Protein AF-A0A2V7DF26-F1 (afdb_monomer_lite)

Secondary structure (DSSP, 8-state):
----TTTT--HHHHHHHTT-HHHHHHHHHHHHHHHHHHHH---HHHHHHHHHHHHT-HHHHHHHSSPPPS-HHHH---HHHHHHHHHHTT--------TT--HHHHHHHHHHHHHHHHHHHHHHHHHHHHHHHHHHHHHT--HHHHHHHHS---S--SPPPHHHHHHTS-HHHHHHHHHHHHTTT--HHHHHHHHHHHHT-SS-HHHHHHHHHHHHHHHHHHHHHHHHHS---SSHHHHHHHHHHHT-TT--HHHHHHHHHHHHHHHHHHHHS-----S-PPP--------------

pLDDT: mean 73.2, std 16.44, range [24.55, 93.25]

Radius of gyration: 31.88 Å; chains: 1; bounding box: 71×43×119 Å

Structure (mmCIF, N/CA/C/O backbone):
data_AF-A0A2V7DF26-F1
#
_entry.id   AF-A0A2V7DF26-F1
#
loop_
_atom_site.group_PDB
_atom_site.id
_atom_site.type_symbol
_atom_site.label_atom_id
_atom_site.label_alt_id
_atom_site.label_comp_id
_atom_site.label_asym_id
_atom_site.label_entity_id
_atom_site.label_seq_id
_atom_site.pdbx_PDB_ins_code
_atom_site.Cartn_x
_atom_site.Cartn_y
_atom_site.Cartn_z
_atom_site.occupancy
_atom_site.B_iso_or_equiv
_atom_site.auth_seq_id
_atom_site.auth_comp_id
_atom_site.auth_asym_id
_atom_site.auth_atom_id
_atom_site.pdbx_PDB_model_num
ATOM 1 N N . MET A 1 1 ? 5.734 -12.351 -29.666 1.00 26.77 1 MET A N 1
ATOM 2 C CA . MET A 1 1 ? 6.947 -12.735 -28.923 1.00 26.77 1 MET A CA 1
ATOM 3 C C . MET A 1 1 ? 7.076 -11.727 -27.800 1.00 26.77 1 MET A C 1
ATOM 5 O O . MET A 1 1 ? 7.246 -10.555 -28.088 1.00 26.77 1 MET A O 1
ATOM 9 N N . THR A 1 2 ? 6.763 -12.127 -26.571 1.00 34.72 2 THR A N 1
ATOM 10 C CA . THR A 1 2 ? 6.744 -11.240 -25.400 1.00 34.72 2 THR A CA 1
ATOM 11 C C . THR A 1 2 ? 8.146 -11.202 -24.818 1.00 34.72 2 THR A C 1
ATOM 13 O O . THR A 1 2 ? 8.593 -12.214 -24.284 1.00 34.72 2 THR A O 1
ATOM 16 N N . GLU A 1 3 ? 8.837 -10.078 -24.978 1.00 40.94 3 GLU A N 1
ATOM 17 C CA . GLU A 1 3 ? 10.093 -9.806 -24.281 1.00 40.94 3 GLU A CA 1
ATOM 18 C C . GLU A 1 3 ? 9.872 -10.000 -22.780 1.00 40.94 3 GLU A C 1
ATOM 20 O O . GLU A 1 3 ? 8.922 -9.467 -22.203 1.00 40.94 3 GLU A O 1
ATOM 25 N N . THR A 1 4 ? 10.689 -10.848 -22.161 1.00 50.91 4 THR A N 1
ATOM 26 C CA . THR A 1 4 ? 10.604 -11.123 -20.730 1.00 50.91 4 THR A CA 1
ATOM 27 C C . THR A 1 4 ? 11.113 -9.882 -19.992 1.00 50.91 4 THR A C 1
ATOM 29 O O . THR A 1 4 ? 12.289 -9.553 -20.140 1.00 50.91 4 THR A O 1
ATOM 32 N N . PRO A 1 5 ? 10.279 -9.186 -19.202 1.00 55.88 5 PRO A N 1
ATOM 33 C CA . PRO A 1 5 ? 10.574 -7.825 -18.739 1.00 55.88 5 PRO A CA 1
ATOM 34 C C . PRO A 1 5 ? 11.762 -7.712 -17.759 1.00 55.88 5 PRO A C 1
ATOM 36 O O . PRO A 1 5 ? 12.271 -6.625 -17.539 1.00 55.88 5 PRO A O 1
ATOM 39 N N . ALA A 1 6 ? 12.268 -8.824 -17.213 1.00 57.62 6 ALA A N 1
ATOM 40 C CA . ALA A 1 6 ? 13.275 -8.840 -16.145 1.00 57.62 6 ALA A CA 1
ATOM 41 C C . ALA A 1 6 ? 14.541 -9.641 -16.504 1.00 57.62 6 ALA A C 1
ATOM 43 O O . ALA A 1 6 ? 14.931 -10.545 -15.762 1.00 57.62 6 ALA A O 1
ATOM 44 N N . GLY A 1 7 ? 15.123 -9.431 -17.691 1.00 60.56 7 GLY A N 1
ATOM 45 C CA . GLY A 1 7 ? 16.308 -10.197 -18.118 1.00 60.56 7 GLY A CA 1
ATOM 46 C C . GLY A 1 7 ? 16.083 -11.719 -18.126 1.00 60.56 7 GLY A C 1
ATOM 47 O O . GLY A 1 7 ? 17.016 -12.488 -17.918 1.00 60.56 7 GLY A O 1
ATOM 48 N N . GLY A 1 8 ? 14.829 -12.157 -18.301 1.00 69.69 8 GLY A N 1
ATOM 49 C CA . GLY A 1 8 ? 14.424 -13.566 -18.256 1.00 69.69 8 GLY A CA 1
ATOM 50 C C . GLY A 1 8 ? 13.830 -14.067 -16.931 1.00 69.69 8 GLY A C 1
ATOM 51 O O . GLY A 1 8 ? 13.312 -15.181 -16.920 1.00 69.69 8 GLY A O 1
ATOM 52 N N . ARG A 1 9 ? 13.846 -13.281 -15.844 1.00 80.94 9 ARG A N 1
ATOM 53 C CA . ARG A 1 9 ? 13.355 -13.716 -14.521 1.00 80.94 9 ARG A CA 1
ATOM 54 C C . ARG A 1 9 ? 11.829 -13.677 -14.385 1.00 80.94 9 ARG A C 1
ATOM 56 O O . ARG A 1 9 ? 11.148 -12.818 -14.949 1.00 80.94 9 ARG A O 1
ATOM 63 N N . SER A 1 10 ? 11.297 -14.599 -13.590 1.00 87.69 10 SER A N 1
ATOM 64 C CA . SER A 1 10 ? 9.895 -14.638 -13.159 1.00 87.69 10 SER A CA 1
ATOM 65 C C . SER A 1 10 ? 9.611 -13.636 -12.031 1.00 87.69 10 SER A C 1
ATOM 67 O O . SER A 1 10 ? 10.520 -13.180 -11.337 1.00 87.69 10 SER A O 1
ATOM 69 N N . VAL A 1 11 ? 8.334 -13.292 -11.816 1.00 87.69 11 VAL A N 1
ATOM 70 C CA . VAL A 1 11 ? 7.939 -12.391 -10.713 1.00 87.69 11 VAL A CA 1
ATOM 71 C C . VAL A 1 11 ? 8.321 -12.991 -9.366 1.00 87.69 11 VAL A C 1
ATOM 73 O O . VAL A 1 11 ? 8.760 -12.278 -8.470 1.00 87.69 11 VAL A O 1
ATOM 76 N N . GLU A 1 12 ? 8.152 -14.299 -9.222 1.00 89.25 12 GLU A N 1
ATOM 77 C CA . GLU A 1 12 ? 8.438 -15.029 -7.998 1.00 89.25 12 GLU A CA 1
ATOM 78 C C . GLU A 1 12 ? 9.940 -14.974 -7.650 1.00 89.25 12 GLU A C 1
ATOM 80 O O . GLU A 1 12 ? 10.283 -14.626 -6.521 1.00 89.25 12 GLU A O 1
ATOM 85 N N . GLU A 1 13 ? 10.831 -15.170 -8.629 1.00 88.88 13 GLU A N 1
ATOM 86 C CA . GLU A 1 13 ? 12.288 -15.026 -8.448 1.00 88.88 13 GLU A CA 1
ATOM 87 C C . GLU A 1 13 ? 12.694 -13.598 -8.063 1.00 88.88 13 GLU A C 1
ATOM 89 O O . GLU A 1 13 ? 13.563 -13.396 -7.215 1.00 88.88 13 GLU A O 1
ATOM 94 N N . VAL A 1 14 ? 12.055 -12.587 -8.657 1.00 89.94 14 VAL A N 1
ATOM 95 C CA . VAL A 1 14 ? 12.311 -11.182 -8.307 1.00 89.94 14 VAL A CA 1
ATOM 96 C C . VAL A 1 14 ? 11.857 -10.873 -6.880 1.00 89.94 14 VAL A C 1
ATOM 98 O O . VAL A 1 14 ? 12.545 -10.162 -6.151 1.00 89.94 14 VAL A O 1
ATOM 101 N N . LEU A 1 15 ? 10.719 -11.418 -6.446 1.00 89.88 15 LEU A N 1
ATOM 102 C CA . LEU A 1 15 ? 10.252 -11.266 -5.067 1.00 89.88 15 LEU A CA 1
ATOM 103 C C . LEU A 1 15 ? 11.173 -11.969 -4.062 1.00 89.88 15 LEU A C 1
ATOM 105 O O . LEU A 1 15 ? 11.326 -11.478 -2.940 1.00 89.88 15 LEU A O 1
ATOM 109 N N . ASP A 1 16 ? 11.803 -13.076 -4.452 1.00 89.75 16 ASP A N 1
ATOM 110 C CA . ASP A 1 16 ? 12.762 -13.791 -3.610 1.00 89.75 16 ASP A CA 1
ATOM 111 C C . ASP A 1 16 ? 14.063 -13.008 -3.382 1.00 89.75 16 ASP A C 1
ATOM 113 O O . ASP A 1 16 ? 14.646 -13.135 -2.304 1.00 89.75 16 ASP A O 1
ATOM 117 N N . LEU A 1 17 ? 14.454 -12.100 -4.287 1.00 89.50 17 LEU A N 1
ATOM 118 C CA . LEU A 1 17 ? 15.577 -11.175 -4.050 1.00 89.50 17 LEU A CA 1
ATOM 119 C C . LEU A 1 17 ? 15.382 -10.319 -2.793 1.00 89.50 17 LEU A C 1
ATOM 121 O O . LEU A 1 17 ? 16.345 -9.986 -2.111 1.00 89.50 17 LEU A O 1
ATOM 125 N N . LEU A 1 18 ? 14.139 -10.010 -2.412 1.00 87.81 18 LEU A N 1
ATOM 126 C CA . LEU A 1 18 ? 13.866 -9.256 -1.183 1.00 87.81 18 LEU A CA 1
ATOM 127 C C . LEU A 1 18 ? 14.253 -10.018 0.093 1.00 87.81 18 LEU A C 1
ATOM 129 O O . LEU A 1 18 ? 14.304 -9.415 1.168 1.00 87.81 18 LEU A O 1
ATOM 133 N N . LYS A 1 19 ? 14.494 -11.330 -0.002 1.00 88.19 19 LYS A N 1
ATOM 134 C CA . LYS A 1 19 ? 14.969 -12.173 1.101 1.00 88.19 19 LYS A CA 1
ATOM 135 C C . LYS A 1 19 ? 16.497 -12.252 1.153 1.00 88.19 19 LYS A C 1
ATOM 137 O O . LYS A 1 19 ? 17.028 -12.602 2.204 1.00 88.19 19 LYS A O 1
ATOM 142 N N . ASP A 1 20 ? 17.186 -11.911 0.065 1.00 89.44 20 ASP A N 1
ATOM 143 C CA . ASP A 1 20 ? 18.643 -11.958 -0.030 1.00 89.44 20 ASP A CA 1
ATOM 144 C C . ASP A 1 20 ? 19.275 -10.805 0.782 1.00 89.44 20 ASP A C 1
ATOM 146 O O . ASP A 1 20 ? 19.001 -9.631 0.515 1.00 89.44 20 ASP A O 1
ATOM 150 N N . PRO A 1 21 ? 20.112 -11.093 1.797 1.00 88.12 21 PRO A N 1
ATOM 151 C CA . PRO A 1 21 ? 20.722 -10.060 2.628 1.00 88.12 21 PRO A CA 1
ATOM 152 C C . PRO A 1 21 ? 21.643 -9.105 1.851 1.00 88.12 21 PRO A C 1
ATOM 154 O O . PRO A 1 21 ? 21.706 -7.926 2.208 1.00 88.12 21 PRO A O 1
ATOM 157 N N . GLU A 1 22 ? 22.320 -9.566 0.798 1.00 89.56 22 GLU A N 1
ATOM 158 C CA . GLU A 1 22 ? 23.199 -8.732 -0.026 1.00 89.56 22 GLU A CA 1
ATOM 159 C C . GLU A 1 22 ? 22.387 -7.777 -0.898 1.00 89.56 22 GLU A C 1
ATOM 161 O O . GLU A 1 22 ? 22.661 -6.574 -0.915 1.00 89.56 22 GLU A O 1
ATOM 166 N N . PHE A 1 23 ? 21.324 -8.280 -1.534 1.00 89.62 23 PHE A N 1
ATOM 167 C CA . PHE A 1 23 ? 20.373 -7.445 -2.275 1.00 89.62 23 PHE A CA 1
ATOM 168 C C . PHE A 1 23 ? 19.789 -6.358 -1.371 1.00 89.62 23 PHE A C 1
ATOM 170 O O . PHE A 1 23 ? 19.670 -5.185 -1.753 1.00 89.62 23 PHE A O 1
ATOM 177 N N . ARG A 1 24 ? 19.456 -6.735 -0.129 1.00 87.50 24 ARG A N 1
ATOM 178 C CA . ARG A 1 24 ? 18.923 -5.801 0.860 1.00 87.50 24 ARG A CA 1
ATOM 179 C C . ARG A 1 24 ? 19.937 -4.730 1.253 1.00 87.50 24 ARG A C 1
ATOM 181 O O . ARG A 1 24 ? 19.562 -3.563 1.374 1.00 87.50 24 ARG A O 1
ATOM 188 N N . ALA A 1 25 ? 21.196 -5.105 1.455 1.00 85.44 25 ALA A N 1
ATOM 189 C CA . ALA A 1 25 ? 22.265 -4.175 1.803 1.00 85.44 25 ALA A CA 1
ATOM 190 C C . ALA A 1 25 ? 22.567 -3.190 0.664 1.00 85.44 25 ALA A C 1
ATOM 192 O O . ALA A 1 25 ? 22.656 -1.985 0.908 1.00 85.44 25 ALA A O 1
ATOM 193 N N . ASP A 1 26 ? 22.662 -3.678 -0.573 1.00 86.25 26 ASP A N 1
ATOM 194 C CA . ASP A 1 26 ? 22.904 -2.834 -1.746 1.00 86.25 26 ASP A CA 1
ATOM 195 C C . ASP A 1 26 ? 21.733 -1.876 -1.998 1.00 86.25 26 ASP A C 1
ATOM 197 O O . ASP A 1 26 ? 21.946 -0.685 -2.222 1.00 86.25 26 ASP A O 1
ATOM 201 N N . THR A 1 27 ? 20.490 -2.354 -1.868 1.00 86.88 27 THR A N 1
ATOM 202 C CA . THR A 1 27 ? 19.312 -1.485 -2.006 1.00 86.88 27 THR A CA 1
ATOM 203 C C . THR A 1 27 ? 19.301 -0.385 -0.944 1.00 86.88 27 THR A C 1
ATOM 205 O O . THR A 1 27 ? 19.036 0.773 -1.258 1.00 86.88 27 THR A O 1
ATOM 208 N N . LYS A 1 28 ? 19.614 -0.710 0.319 1.00 83.69 28 LYS A N 1
ATOM 209 C CA . LYS A 1 28 ? 19.709 0.293 1.394 1.00 83.69 28 LYS A CA 1
ATOM 210 C C . LYS A 1 28 ? 20.735 1.375 1.080 1.00 83.69 28 LYS A C 1
ATOM 212 O O . LYS A 1 28 ? 20.458 2.543 1.332 1.00 83.69 28 LYS A O 1
ATOM 217 N N . ARG A 1 29 ? 21.894 0.985 0.543 1.00 84.12 29 ARG A N 1
ATOM 218 C CA . ARG A 1 29 ? 22.963 1.912 0.158 1.00 84.12 29 ARG A CA 1
ATOM 219 C C . ARG A 1 29 ? 22.467 2.906 -0.891 1.00 84.12 29 ARG A C 1
ATOM 221 O O . ARG A 1 29 ? 22.528 4.106 -0.651 1.00 84.12 29 ARG A O 1
ATOM 228 N N . ILE A 1 30 ? 21.865 2.407 -1.972 1.00 83.75 30 ILE A N 1
ATOM 229 C CA . ILE A 1 30 ? 21.311 3.254 -3.041 1.00 83.75 30 ILE A CA 1
ATOM 230 C C . ILE A 1 30 ? 20.227 4.188 -2.504 1.00 83.75 30 ILE A C 1
ATOM 232 O O . ILE A 1 30 ? 20.198 5.369 -2.832 1.00 83.75 30 ILE A O 1
ATOM 236 N N . ILE A 1 31 ? 19.334 3.690 -1.649 1.00 79.75 31 ILE A N 1
ATOM 237 C CA . ILE A 1 31 ? 18.261 4.519 -1.090 1.00 79.75 31 ILE A CA 1
ATOM 238 C C . ILE A 1 31 ? 18.823 5.612 -0.178 1.00 79.75 31 ILE A C 1
ATOM 240 O O . ILE A 1 31 ? 18.344 6.741 -0.239 1.00 79.75 31 ILE A O 1
ATOM 244 N N . ALA A 1 32 ? 19.843 5.314 0.628 1.00 80.19 32 ALA A N 1
ATOM 245 C CA . ALA A 1 32 ? 20.521 6.322 1.439 1.00 80.19 32 ALA A CA 1
ATOM 246 C C . ALA A 1 32 ? 21.185 7.402 0.565 1.00 80.19 32 ALA A C 1
ATOM 248 O O . ALA A 1 32 ? 21.078 8.587 0.874 1.00 80.19 32 ALA A O 1
ATOM 24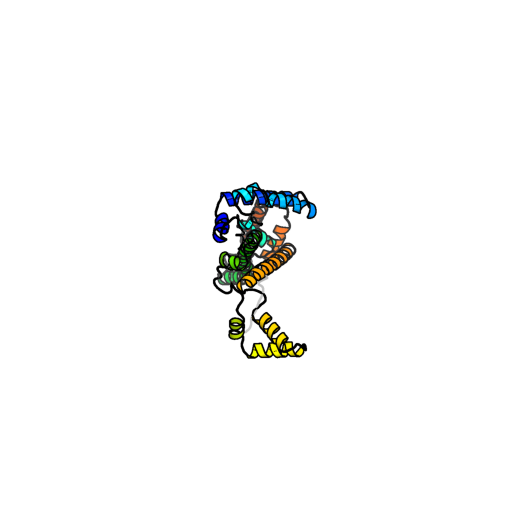9 N N . GLU A 1 33 ? 21.795 7.017 -0.556 1.00 80.00 33 GLU A N 1
ATOM 250 C CA . GLU A 1 33 ? 22.374 7.954 -1.528 1.00 80.00 33 GLU A CA 1
ATOM 251 C C . GLU A 1 33 ? 21.301 8.826 -2.205 1.00 80.00 33 GLU A C 1
ATOM 253 O O . GLU A 1 33 ? 21.473 10.040 -2.325 1.00 80.00 33 GLU A O 1
ATOM 258 N N . ILE A 1 34 ? 20.153 8.245 -2.573 1.00 77.25 34 ILE A N 1
ATOM 259 C CA . ILE A 1 34 ? 19.004 8.988 -3.118 1.00 77.25 34 ILE A CA 1
ATOM 260 C C . ILE A 1 34 ? 18.469 9.999 -2.094 1.00 77.25 34 ILE A C 1
ATOM 262 O O . ILE A 1 34 ? 18.166 11.141 -2.456 1.00 77.25 34 ILE A O 1
ATOM 266 N N . VAL A 1 35 ? 18.354 9.608 -0.821 1.00 76.62 35 VAL A N 1
ATOM 267 C CA . VAL A 1 35 ? 17.933 10.511 0.264 1.00 76.62 35 VAL A CA 1
ATOM 268 C C . VAL A 1 35 ? 18.930 11.659 0.414 1.00 76.62 35 VAL A C 1
ATOM 270 O O . VAL A 1 35 ? 18.512 12.814 0.378 1.00 76.62 35 VAL A O 1
ATOM 273 N N . ALA A 1 36 ? 20.232 11.367 0.457 1.00 79.31 36 ALA A N 1
ATOM 274 C CA . ALA A 1 36 ? 21.274 12.387 0.559 1.00 79.31 36 ALA A CA 1
ATOM 275 C C . ALA A 1 36 ? 21.227 13.392 -0.609 1.00 79.31 36 ALA A C 1
ATOM 277 O O . ALA A 1 36 ? 21.338 14.598 -0.399 1.00 79.31 36 ALA A O 1
ATOM 278 N N . ILE A 1 37 ? 20.989 12.932 -1.842 1.00 76.56 37 ILE A N 1
ATOM 279 C CA . ILE A 1 37 ? 20.814 13.824 -3.004 1.00 76.56 37 ILE A CA 1
ATOM 280 C C . ILE A 1 37 ? 19.557 14.680 -2.871 1.00 76.56 37 ILE A C 1
ATOM 282 O O . ILE A 1 37 ? 19.569 15.866 -3.211 1.00 76.56 37 ILE A O 1
ATOM 286 N N . THR A 1 38 ? 18.470 14.087 -2.381 1.00 71.62 38 THR A N 1
ATOM 287 C CA . THR A 1 38 ? 17.198 14.789 -2.183 1.00 71.62 38 THR A CA 1
ATOM 288 C C . THR A 1 38 ? 17.345 15.907 -1.149 1.00 71.62 38 THR A C 1
ATOM 290 O O . THR A 1 38 ? 16.794 16.992 -1.348 1.00 71.62 38 THR A O 1
ATOM 293 N N . GLU A 1 39 ? 18.118 15.672 -0.089 1.00 75.06 39 GLU A N 1
ATOM 294 C CA . GLU A 1 39 ? 18.450 16.662 0.941 1.00 75.06 39 GLU A CA 1
ATOM 295 C C . GLU A 1 39 ? 19.379 17.768 0.415 1.00 75.06 39 GLU A C 1
ATOM 297 O O . GLU A 1 39 ? 19.179 18.939 0.727 1.00 75.06 39 GLU A O 1
ATOM 302 N N . GLN A 1 40 ? 20.360 17.424 -0.426 1.00 72.81 40 GLN A N 1
ATOM 303 C CA . GLN A 1 40 ? 21.362 18.368 -0.942 1.00 72.81 40 GLN A CA 1
ATOM 304 C C . GLN A 1 40 ? 20.855 19.284 -2.064 1.00 72.81 40 GLN A C 1
ATOM 306 O O . GLN A 1 40 ? 21.391 20.376 -2.253 1.00 72.81 40 GLN A O 1
ATOM 311 N N . ALA A 1 41 ? 19.849 18.864 -2.828 1.00 65.75 41 ALA A N 1
ATOM 312 C CA . ALA A 1 41 ? 19.310 19.640 -3.941 1.00 65.75 41 ALA A CA 1
ATOM 313 C C . ALA A 1 41 ? 17.811 19.880 -3.728 1.00 65.75 41 ALA A C 1
ATOM 315 O O . ALA A 1 41 ? 17.040 18.979 -4.016 1.00 65.75 41 ALA A O 1
ATOM 316 N N . PRO A 1 42 ? 17.340 21.047 -3.252 1.00 60.31 42 PRO A N 1
ATOM 317 C CA . PRO A 1 42 ? 15.914 21.288 -3.000 1.00 60.31 42 PRO A CA 1
ATOM 318 C C . PRO A 1 42 ? 15.040 21.302 -4.272 1.00 60.31 42 PRO A C 1
ATOM 320 O O . PRO A 1 42 ? 13.832 21.068 -4.192 1.00 60.31 42 PRO A O 1
ATOM 323 N N . ASN A 1 43 ? 15.637 21.545 -5.444 1.00 74.12 43 ASN A N 1
ATOM 324 C CA . ASN A 1 43 ? 14.939 21.685 -6.721 1.00 74.12 43 ASN A CA 1
ATOM 325 C C . ASN A 1 43 ? 14.670 20.318 -7.402 1.00 74.12 43 ASN A C 1
ATOM 327 O O . ASN A 1 43 ? 15.619 19.579 -7.673 1.00 74.12 43 ASN A O 1
ATOM 331 N N . PRO A 1 44 ? 13.410 19.969 -7.741 1.00 65.94 44 PRO A N 1
ATOM 332 C CA . PRO A 1 44 ? 13.066 18.709 -8.413 1.00 65.94 44 PRO A CA 1
ATOM 333 C C . PRO A 1 44 ? 13.780 18.476 -9.751 1.00 65.94 44 PRO A C 1
ATOM 335 O O . PRO A 1 44 ? 14.098 17.335 -10.078 1.00 65.94 44 PRO A O 1
ATOM 338 N N . GLN A 1 45 ? 14.055 19.544 -10.507 1.00 70.00 45 GLN A N 1
ATOM 339 C CA . GLN A 1 45 ? 14.674 19.460 -11.837 1.00 70.00 45 GLN A CA 1
ATOM 340 C C . GLN A 1 45 ? 16.147 19.023 -11.782 1.00 70.00 45 GLN A C 1
ATOM 342 O O . GLN A 1 45 ? 16.603 18.321 -12.678 1.00 70.00 45 GLN A O 1
ATOM 347 N N . ASP A 1 46 ? 16.857 19.356 -10.700 1.00 66.75 46 ASP A N 1
ATOM 348 C CA . ASP A 1 46 ? 18.265 18.984 -10.496 1.00 66.75 46 ASP A CA 1
ATOM 349 C C . ASP A 1 46 ? 18.414 17.602 -9.832 1.00 66.75 46 ASP A C 1
ATOM 351 O O . ASP A 1 46 ? 19.437 16.927 -9.978 1.00 66.75 46 ASP A O 1
ATOM 355 N N . ARG A 1 47 ? 17.372 17.153 -9.114 1.00 69.12 47 ARG A N 1
ATOM 356 C CA . ARG A 1 47 ? 17.301 15.827 -8.476 1.00 69.12 47 ARG A CA 1
ATOM 357 C C . ARG A 1 47 ? 17.107 14.710 -9.493 1.00 69.12 47 ARG A C 1
ATOM 359 O O . ARG A 1 47 ? 17.810 13.706 -9.433 1.00 69.12 47 ARG A O 1
ATOM 366 N N . GLN A 1 48 ? 16.143 14.885 -10.397 1.00 66.69 48 GLN A N 1
ATOM 367 C CA . GLN A 1 48 ? 15.682 13.863 -11.336 1.00 66.69 48 GLN A CA 1
ATOM 368 C C . GLN A 1 48 ? 16.834 13.188 -12.117 1.00 66.69 48 GLN A C 1
ATOM 370 O O . GLN A 1 48 ? 16.950 11.968 -12.015 1.00 66.69 48 GLN A O 1
ATOM 375 N N . PRO A 1 49 ? 17.756 13.919 -12.782 1.00 68.31 49 PRO A N 1
ATOM 376 C CA . PRO A 1 49 ? 18.845 13.286 -13.530 1.00 68.31 49 PRO A CA 1
ATOM 377 C C . PRO A 1 49 ? 19.863 12.569 -12.630 1.00 68.31 49 PRO A C 1
ATOM 379 O O . PRO A 1 49 ? 20.400 11.534 -13.014 1.00 68.31 49 PRO A O 1
ATOM 382 N N . ARG A 1 50 ? 20.122 13.073 -11.415 1.00 67.38 50 ARG A N 1
ATOM 383 C CA . ARG A 1 50 ? 21.056 12.448 -10.458 1.00 67.38 50 ARG A CA 1
ATOM 384 C C . ARG A 1 50 ? 20.486 11.168 -9.848 1.00 67.38 50 ARG A C 1
ATOM 386 O O . ARG A 1 50 ? 21.201 10.185 -9.683 1.00 67.38 50 ARG A O 1
ATOM 393 N N . VAL A 1 51 ? 19.191 11.174 -9.533 1.00 67.38 51 VAL A N 1
ATOM 394 C CA . VAL A 1 51 ? 18.4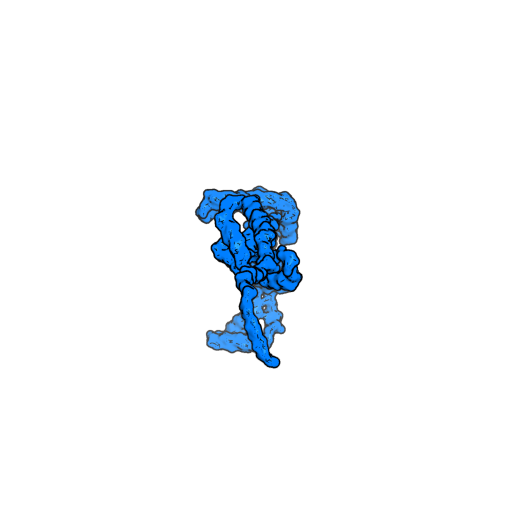72 9.995 -9.035 1.00 67.38 51 VAL A CA 1
ATOM 395 C C . VAL A 1 51 ? 18.310 8.958 -10.142 1.00 67.38 51 VAL A C 1
ATOM 397 O O . VAL A 1 51 ? 18.474 7.773 -9.875 1.00 67.38 51 VAL A O 1
ATOM 400 N N . GLU A 1 52 ? 18.049 9.372 -11.382 1.00 66.56 52 GLU A N 1
ATOM 401 C CA . GLU A 1 52 ? 17.992 8.464 -12.533 1.00 66.56 52 GLU A CA 1
ATOM 402 C C . GLU A 1 52 ? 19.352 7.811 -12.808 1.00 66.56 52 GLU A C 1
ATOM 404 O O . GLU A 1 52 ? 19.392 6.604 -13.021 1.00 66.56 52 GLU A O 1
ATOM 409 N N . GLN A 1 53 ? 20.465 8.544 -12.691 1.00 68.00 53 GLN A N 1
ATOM 410 C CA . GLN A 1 53 ? 21.821 7.981 -12.803 1.00 68.00 53 GLN A CA 1
ATOM 411 C C . GLN A 1 53 ? 22.144 6.938 -11.716 1.00 68.00 53 GLN A C 1
ATOM 413 O O . GLN A 1 53 ? 22.847 5.969 -11.995 1.00 68.00 53 GLN A O 1
ATOM 418 N N . LEU A 1 54 ? 21.613 7.095 -10.498 1.00 65.44 54 LEU A N 1
ATOM 419 C CA . LEU A 1 54 ? 21.754 6.112 -9.411 1.00 65.44 54 LEU A CA 1
ATOM 420 C C . LEU A 1 54 ? 20.768 4.944 -9.507 1.00 65.44 54 LEU A C 1
ATOM 422 O O . LEU A 1 54 ? 21.118 3.804 -9.212 1.00 65.44 54 LEU A O 1
ATOM 426 N N . GLY A 1 55 ? 19.523 5.204 -9.905 1.00 57.16 55 GLY A N 1
ATOM 427 C CA . GLY A 1 55 ? 18.506 4.174 -10.127 1.00 57.16 55 GLY A CA 1
ATOM 428 C C . GLY A 1 55 ? 18.845 3.286 -11.326 1.00 57.16 55 GLY A C 1
ATOM 429 O O . GLY A 1 55 ? 18.539 2.095 -11.317 1.00 57.16 55 GLY A O 1
ATOM 430 N N . GLN A 1 56 ? 19.541 3.857 -12.313 1.00 57.81 56 GLN A N 1
ATOM 431 C CA . GLN A 1 56 ? 20.227 3.163 -13.399 1.00 57.81 56 GLN A CA 1
ATOM 432 C C . GLN A 1 56 ? 21.687 2.853 -13.067 1.00 57.81 56 GLN A C 1
ATOM 434 O O . GLN A 1 56 ? 22.454 2.669 -14.008 1.00 57.81 56 GLN A O 1
ATOM 439 N N . ALA A 1 57 ? 22.112 2.817 -11.793 1.00 57.41 57 ALA A N 1
ATOM 440 C CA . ALA A 1 57 ? 23.483 2.441 -11.461 1.00 57.41 57 ALA A CA 1
ATOM 441 C C . ALA A 1 57 ? 23.778 1.121 -12.171 1.00 57.41 57 ALA A C 1
ATOM 443 O O . ALA A 1 57 ? 23.258 0.075 -11.776 1.00 57.41 57 ALA A O 1
ATOM 444 N N . PHE A 1 58 ? 24.548 1.200 -13.260 1.00 59.50 58 PHE A N 1
ATOM 445 C CA . PHE A 1 58 ? 24.734 0.093 -14.190 1.00 59.50 58 PHE A CA 1
ATOM 446 C C . PHE A 1 58 ? 25.197 -1.136 -13.408 1.00 59.50 58 PHE A C 1
ATOM 448 O O . PHE A 1 58 ? 24.657 -2.213 -13.595 1.00 59.50 58 PHE A O 1
ATOM 455 N N . ALA A 1 59 ? 26.015 -0.923 -12.374 1.00 70.75 59 ALA A N 1
ATOM 456 C CA . ALA A 1 59 ? 26.444 -1.936 -11.420 1.00 70.75 59 ALA A CA 1
ATOM 457 C C . ALA A 1 59 ? 25.309 -2.672 -10.666 1.00 70.75 59 ALA A C 1
ATOM 459 O O . ALA A 1 59 ? 25.409 -3.880 -10.465 1.00 70.75 59 ALA A O 1
ATOM 460 N N . PHE A 1 60 ? 24.236 -1.999 -10.226 1.00 81.31 60 PHE A N 1
ATOM 461 C CA . PHE A 1 60 ? 23.126 -2.669 -9.528 1.00 81.31 60 PHE A CA 1
ATOM 462 C C . PHE A 1 60 ? 22.295 -3.504 -10.501 1.00 81.31 60 PHE A C 1
ATOM 464 O O . PHE A 1 60 ? 21.982 -4.660 -10.213 1.00 81.31 60 PHE A O 1
ATOM 471 N N . LEU A 1 61 ? 21.963 -2.929 -11.659 1.00 80.69 61 LEU A N 1
ATOM 472 C CA . LEU A 1 61 ? 21.181 -3.616 -12.682 1.00 80.69 61 LEU A CA 1
ATOM 473 C C . LEU A 1 61 ? 21.973 -4.772 -13.316 1.00 80.69 61 LEU A C 1
ATOM 475 O O . LEU A 1 61 ? 21.401 -5.830 -13.549 1.00 80.69 61 LEU A O 1
ATOM 479 N N . GLU A 1 62 ? 23.282 -4.620 -13.519 1.00 80.31 62 GLU A N 1
ATOM 480 C CA . GLU A 1 62 ? 24.186 -5.686 -13.974 1.00 80.31 62 GLU A CA 1
ATOM 481 C C . GLU A 1 62 ? 24.290 -6.820 -12.951 1.00 80.31 62 GLU A C 1
ATOM 483 O O . GLU A 1 62 ? 24.210 -7.991 -13.322 1.00 80.31 62 GLU A O 1
ATOM 488 N N . ARG A 1 63 ? 24.424 -6.496 -11.657 1.00 84.62 63 ARG A N 1
ATOM 489 C CA . ARG A 1 63 ? 24.538 -7.506 -10.595 1.00 84.62 63 ARG A CA 1
ATOM 490 C C . ARG A 1 63 ? 23.235 -8.271 -10.380 1.00 84.62 63 ARG A C 1
ATOM 492 O O . ARG A 1 63 ? 23.249 -9.494 -10.245 1.00 84.62 63 ARG A O 1
ATOM 499 N N . TRP A 1 64 ? 22.110 -7.563 -10.303 1.00 86.38 64 TRP A N 1
ATOM 500 C CA . TRP A 1 64 ? 20.841 -8.140 -9.851 1.00 86.38 64 TRP A CA 1
ATOM 501 C C . TRP A 1 64 ? 19.855 -8.440 -10.983 1.00 86.38 64 TRP A C 1
ATOM 503 O O . TRP A 1 64 ? 18.895 -9.182 -10.768 1.00 86.38 64 TRP A O 1
ATOM 513 N N . GLY A 1 65 ? 20.082 -7.903 -12.185 1.00 84.31 65 GLY A N 1
ATOM 514 C CA . GLY A 1 65 ? 19.198 -8.048 -13.346 1.00 84.31 65 GLY A CA 1
ATOM 515 C C . GLY A 1 65 ? 17.889 -7.259 -13.243 1.00 84.31 65 GLY A C 1
ATOM 516 O O . GLY A 1 65 ? 17.024 -7.403 -14.104 1.00 84.31 65 GLY A O 1
ATOM 517 N N . VAL A 1 66 ? 17.716 -6.456 -12.188 1.00 86.19 66 VAL A N 1
ATOM 518 C CA . VAL A 1 66 ? 16.523 -5.641 -11.922 1.00 86.19 66 VAL A CA 1
ATOM 519 C C . VAL A 1 66 ? 16.908 -4.305 -11.277 1.00 86.19 66 VAL A C 1
ATOM 521 O O . VAL A 1 66 ? 17.898 -4.252 -10.544 1.00 86.19 66 VAL A O 1
ATOM 524 N N . PRO A 1 67 ? 16.136 -3.226 -11.501 1.00 85.44 67 PRO A N 1
ATOM 525 C CA . PRO A 1 67 ? 16.328 -1.960 -10.803 1.00 85.44 67 PRO A CA 1
ATOM 526 C C . PRO A 1 67 ? 16.060 -2.086 -9.293 1.00 85.44 67 PRO A C 1
ATOM 528 O O . PRO A 1 67 ? 15.260 -2.932 -8.867 1.00 85.44 67 PRO A O 1
ATOM 531 N N . PRO A 1 68 ? 16.671 -1.217 -8.468 1.00 85.06 68 PRO A N 1
ATOM 532 C CA . PRO A 1 68 ? 16.439 -1.215 -7.033 1.00 85.06 68 PRO A CA 1
ATOM 533 C C . PRO A 1 68 ? 14.979 -0.845 -6.699 1.00 85.06 68 PRO A C 1
ATOM 535 O O . PRO A 1 68 ? 14.357 -0.035 -7.394 1.00 85.06 68 PRO A O 1
ATOM 538 N N . PRO A 1 69 ? 14.409 -1.410 -5.621 1.00 85.69 69 PRO A N 1
ATOM 539 C CA . PRO A 1 69 ? 13.139 -0.973 -5.057 1.00 85.69 69 PRO A CA 1
ATOM 540 C C . PRO A 1 69 ? 13.060 0.535 -4.815 1.00 85.69 69 PRO A C 1
ATOM 542 O O . PRO A 1 69 ? 13.973 1.141 -4.262 1.00 85.69 69 PRO A O 1
ATOM 545 N N . THR A 1 70 ? 11.910 1.136 -5.124 1.00 76.00 70 THR A N 1
ATOM 546 C CA . THR A 1 70 ? 11.684 2.586 -4.969 1.00 76.00 70 THR A CA 1
ATOM 547 C C . THR A 1 70 ? 11.481 3.033 -3.517 1.00 76.00 70 THR A C 1
ATOM 549 O O . THR A 1 70 ? 11.293 4.217 -3.256 1.00 76.00 70 THR A O 1
ATOM 552 N N . SER A 1 71 ? 11.420 2.103 -2.560 1.00 74.69 71 SER A N 1
ATOM 553 C CA . SER A 1 71 ? 11.181 2.406 -1.148 1.00 74.69 71 SER A CA 1
ATOM 554 C C . SER A 1 71 ? 11.984 1.485 -0.242 1.00 74.69 71 SER A C 1
ATOM 556 O O . SER A 1 71 ? 11.943 0.262 -0.391 1.00 74.69 71 SER A O 1
ATOM 558 N N . GLY A 1 72 ? 12.651 2.079 0.752 1.00 70.94 72 GLY A N 1
ATOM 559 C CA . GLY A 1 72 ? 13.456 1.340 1.725 1.00 70.94 72 GLY A CA 1
ATOM 560 C C . GLY A 1 72 ? 12.611 0.399 2.576 1.00 70.94 72 GLY A C 1
ATOM 561 O O . GLY A 1 72 ? 13.080 -0.672 2.943 1.00 70.94 72 GLY A O 1
ATOM 562 N N . GLU A 1 73 ? 11.333 0.731 2.788 1.00 74.00 73 GLU A N 1
ATOM 563 C CA . GLU A 1 73 ? 10.383 -0.094 3.547 1.00 74.00 73 GLU A CA 1
ATOM 564 C C . GLU A 1 73 ? 10.116 -1.466 2.915 1.00 74.00 73 GLU A C 1
ATOM 566 O O . GLU A 1 73 ? 9.709 -2.407 3.606 1.00 74.00 73 GLU A O 1
ATOM 571 N N . LEU A 1 74 ? 10.327 -1.594 1.602 1.00 79.19 74 LEU A N 1
ATOM 572 C CA . LEU A 1 74 ? 10.143 -2.858 0.899 1.00 79.19 74 LEU A CA 1
ATOM 573 C C . LEU A 1 74 ? 11.167 -3.897 1.374 1.00 79.19 74 LEU A C 1
ATOM 575 O O . LEU A 1 74 ? 10.831 -5.061 1.620 1.00 79.19 74 LEU A O 1
ATOM 579 N N . VAL A 1 75 ? 12.401 -3.422 1.525 1.00 76.19 75 VAL A N 1
ATOM 580 C CA . VAL A 1 75 ? 13.625 -4.188 1.752 1.00 76.19 75 VAL A CA 1
ATOM 581 C C . VAL A 1 75 ? 13.960 -4.275 3.230 1.00 76.19 75 VAL A C 1
ATOM 583 O O . VAL A 1 75 ? 14.423 -5.303 3.716 1.00 76.19 75 VAL A O 1
ATOM 586 N N . ASP A 1 76 ? 13.706 -3.216 3.978 1.00 68.62 76 ASP A N 1
ATOM 587 C CA . ASP A 1 76 ? 13.826 -3.204 5.420 1.00 68.62 76 ASP A CA 1
ATOM 588 C C . ASP A 1 76 ? 12.626 -2.478 5.997 1.00 68.62 76 ASP A C 1
ATOM 590 O O . ASP A 1 76 ? 12.639 -1.251 6.123 1.00 68.62 76 ASP A O 1
ATOM 594 N N . PRO A 1 77 ? 11.540 -3.215 6.284 1.00 65.38 77 PRO A N 1
ATOM 595 C CA . PRO A 1 77 ? 10.411 -2.624 6.962 1.00 65.38 77 PRO A CA 1
ATOM 596 C C . PRO A 1 77 ? 10.880 -2.281 8.372 1.00 65.38 77 PRO A C 1
ATOM 598 O O . PRO A 1 77 ? 10.799 -3.129 9.257 1.00 65.38 77 PRO A O 1
ATOM 601 N N . ASP A 1 78 ? 11.385 -1.063 8.577 1.00 58.03 78 ASP A N 1
ATOM 602 C CA . ASP A 1 78 ? 11.730 -0.597 9.911 1.00 58.03 78 ASP A CA 1
ATOM 603 C C . ASP A 1 78 ? 10.451 -0.671 10.756 1.00 58.03 78 ASP A C 1
ATOM 605 O O . ASP A 1 78 ? 9.492 0.076 10.506 1.00 58.03 78 ASP A O 1
ATOM 609 N N . PRO A 1 79 ? 10.383 -1.585 11.743 1.00 59.16 79 PRO A N 1
ATOM 610 C CA . PRO A 1 79 ? 9.193 -1.713 12.559 1.00 59.16 79 PRO A CA 1
ATOM 611 C C . PRO A 1 79 ? 8.909 -0.405 13.304 1.00 59.16 79 PRO A C 1
ATOM 613 O O . PRO A 1 79 ? 7.746 -0.139 13.598 1.00 59.16 79 PRO A O 1
ATOM 616 N N . ARG A 1 80 ? 9.939 0.418 13.561 1.00 54.81 80 ARG A N 1
ATOM 617 C CA . ARG A 1 80 ? 9.882 1.679 14.312 1.00 54.81 80 ARG A CA 1
ATOM 618 C C . ARG A 1 80 ? 9.226 2.803 13.531 1.00 54.81 80 ARG A C 1
ATOM 620 O O . ARG A 1 80 ? 8.471 3.559 14.131 1.00 54.81 80 ARG A O 1
ATOM 627 N N . ARG A 1 81 ? 9.416 2.880 12.212 1.00 61.91 81 ARG A N 1
ATOM 628 C CA . ARG A 1 81 ? 8.808 3.930 11.378 1.00 61.91 81 ARG A CA 1
ATOM 629 C C . ARG A 1 81 ? 7.283 3.943 11.478 1.00 61.91 81 ARG A C 1
ATOM 631 O O . ARG A 1 81 ? 6.676 4.997 11.612 1.00 61.91 81 ARG A O 1
ATOM 638 N N . ARG A 1 82 ? 6.666 2.759 11.574 1.00 63.34 82 ARG A N 1
ATOM 639 C CA . ARG A 1 82 ? 5.224 2.624 11.851 1.00 63.34 82 ARG A CA 1
ATOM 640 C C . ARG A 1 82 ? 4.819 3.226 13.195 1.00 63.34 82 ARG A C 1
ATOM 642 O O . ARG A 1 82 ? 3.721 3.761 13.296 1.00 63.34 82 ARG A O 1
ATOM 649 N N . PHE A 1 83 ? 5.669 3.122 14.216 1.00 61.41 83 PHE A N 1
ATOM 650 C CA . PHE A 1 83 ? 5.424 3.739 15.520 1.00 61.41 83 PHE A CA 1
ATOM 651 C C . PHE A 1 83 ? 5.609 5.255 15.462 1.00 61.41 83 PHE A C 1
ATOM 653 O O . PHE A 1 83 ? 4.762 5.965 15.988 1.00 61.41 83 PHE A O 1
ATOM 660 N N . VAL A 1 84 ? 6.656 5.751 14.799 1.00 65.38 84 VAL A N 1
ATOM 661 C CA . VAL A 1 84 ? 6.916 7.193 14.656 1.00 65.38 84 VAL A CA 1
ATOM 662 C C . VAL A 1 84 ? 5.787 7.875 13.883 1.00 65.38 84 VAL A C 1
ATOM 664 O O . VAL A 1 84 ? 5.196 8.825 14.390 1.00 65.38 84 VAL A O 1
ATOM 667 N N . ASP A 1 85 ? 5.396 7.331 12.727 1.00 67.12 85 ASP A N 1
ATOM 668 C CA . ASP A 1 85 ? 4.277 7.858 11.939 1.00 67.12 85 ASP A CA 1
ATOM 669 C C . ASP A 1 85 ? 2.963 7.783 12.724 1.00 67.12 85 ASP A C 1
ATOM 671 O O . ASP A 1 85 ? 2.159 8.715 12.689 1.00 67.12 85 ASP A O 1
ATOM 675 N N . ALA A 1 86 ? 2.726 6.691 13.463 1.00 68.25 86 ALA A N 1
ATOM 676 C CA . ALA A 1 86 ? 1.543 6.556 14.307 1.00 68.25 86 ALA A CA 1
ATOM 677 C C . ALA A 1 86 ? 1.503 7.619 15.407 1.00 68.25 86 ALA A C 1
ATOM 679 O O . ALA A 1 86 ? 0.445 8.215 15.610 1.00 68.25 86 ALA A O 1
ATOM 680 N N . ILE A 1 87 ? 2.634 7.866 16.074 1.00 69.94 87 ILE A N 1
ATOM 681 C CA . ILE A 1 87 ? 2.765 8.870 17.129 1.00 69.94 87 ILE A CA 1
ATOM 682 C C . ILE A 1 87 ? 2.540 10.268 16.553 1.00 69.94 87 ILE A C 1
ATOM 684 O O . ILE A 1 87 ? 1.651 10.976 17.019 1.00 69.94 87 ILE A O 1
ATOM 688 N N . ALA A 1 88 ? 3.272 10.635 15.500 1.00 68.25 88 ALA A N 1
ATOM 689 C CA . ALA A 1 88 ? 3.217 11.965 14.898 1.00 68.25 88 ALA A CA 1
ATOM 690 C C . ALA A 1 88 ? 1.845 12.299 14.280 1.00 68.25 88 ALA A C 1
ATOM 692 O O . ALA A 1 88 ? 1.422 13.458 14.310 1.00 68.25 88 ALA A O 1
ATOM 693 N N . SER A 1 89 ? 1.133 11.293 13.759 1.00 69.00 89 SER A N 1
ATOM 694 C CA . SER A 1 89 ? -0.216 11.445 13.185 1.00 69.00 89 SER A CA 1
ATOM 695 C C . SER A 1 89 ? -1.355 11.353 14.212 1.00 69.00 89 SER A C 1
ATOM 697 O O . SER A 1 89 ? -2.525 11.474 13.844 1.00 69.00 89 SER A O 1
ATOM 699 N N . GLY A 1 90 ? -1.064 11.100 15.496 1.00 70.75 90 GLY A N 1
ATOM 700 C CA . GLY A 1 90 ? -2.091 10.926 16.536 1.00 70.75 90 GLY A CA 1
ATOM 701 C C . GLY A 1 90 ? -2.904 9.630 16.405 1.00 70.75 90 GLY A C 1
ATOM 702 O O . GLY A 1 90 ? -3.910 9.426 17.084 1.00 70.75 90 GLY A O 1
ATOM 703 N N . ARG A 1 91 ? -2.471 8.699 15.549 1.00 76.38 91 ARG A N 1
ATOM 704 C CA . ARG A 1 91 ? -3.161 7.430 15.272 1.00 76.38 91 ARG A CA 1
ATOM 705 C C . ARG A 1 91 ? -2.739 6.313 16.238 1.00 76.38 91 ARG A C 1
ATOM 707 O O . ARG A 1 91 ? -2.548 5.164 15.851 1.00 76.38 91 ARG A O 1
ATOM 714 N N . TRP A 1 92 ? -2.611 6.646 17.511 1.00 78.31 92 TRP A N 1
ATOM 715 C CA . TRP A 1 92 ? -2.247 5.749 18.607 1.00 78.31 92 TRP A CA 1
ATOM 716 C C . TRP A 1 92 ? -3.109 6.083 19.829 1.00 78.31 92 TRP A C 1
ATOM 718 O O . TRP A 1 92 ? -3.924 7.010 19.786 1.00 78.31 92 TRP A O 1
ATOM 728 N N . GLY A 1 93 ? -2.988 5.300 20.901 1.00 76.31 93 GLY A N 1
ATOM 729 C CA . GLY A 1 93 ? -3.725 5.605 22.118 1.00 76.31 93 GLY A CA 1
ATOM 730 C C . GLY A 1 93 ? -3.116 5.020 23.380 1.00 76.31 93 GLY A C 1
ATOM 731 O O . GLY A 1 93 ? -2.518 3.942 23.352 1.00 76.31 93 GLY A O 1
ATOM 732 N N . VAL A 1 94 ? -3.313 5.735 24.482 1.00 79.81 94 VAL A N 1
ATOM 733 C CA . VAL A 1 94 ? -2.899 5.342 25.830 1.00 79.81 94 VAL A CA 1
ATOM 734 C C . VAL A 1 94 ? -4.115 4.856 26.612 1.00 79.81 94 VAL A C 1
ATOM 736 O O . VAL A 1 94 ? -5.192 5.445 26.555 1.00 79.81 94 VAL A O 1
ATOM 739 N N . VAL A 1 95 ? -3.949 3.763 27.356 1.00 82.38 95 VAL A N 1
ATOM 740 C CA . VAL A 1 95 ? -4.943 3.301 28.331 1.00 82.38 95 VAL A CA 1
ATOM 741 C C . VAL A 1 95 ? -4.304 3.402 29.712 1.00 82.38 95 VAL A C 1
ATOM 743 O O . VAL A 1 95 ? -3.451 2.571 30.021 1.00 82.38 95 VAL A O 1
ATOM 746 N N . PRO A 1 96 ? -4.671 4.400 30.533 1.00 76.25 96 PRO A N 1
ATOM 747 C CA . PRO A 1 96 ? -4.171 4.475 31.895 1.00 76.25 96 PRO A CA 1
ATOM 748 C C . PRO A 1 96 ? -4.758 3.323 32.720 1.00 76.25 96 PRO A C 1
ATOM 750 O O . PRO A 1 96 ? -5.959 3.042 32.652 1.00 76.25 96 PRO A O 1
ATOM 753 N N . ILE A 1 97 ? -3.896 2.635 33.470 1.00 80.25 97 ILE A N 1
ATOM 754 C CA . ILE A 1 97 ? -4.270 1.539 34.367 1.00 80.25 97 ILE A CA 1
ATOM 755 C C . ILE A 1 97 ? -3.859 1.946 35.779 1.00 80.25 97 ILE A C 1
ATOM 757 O O . ILE A 1 97 ? -2.678 1.984 36.107 1.00 80.25 97 ILE A O 1
ATOM 761 N N . PHE A 1 98 ? -4.856 2.247 36.599 1.00 82.69 98 PHE A N 1
ATOM 762 C CA . PHE A 1 98 ? -4.724 2.512 38.031 1.00 82.69 98 PHE A CA 1
ATOM 763 C C . PHE A 1 98 ? -5.078 1.260 38.847 1.00 82.69 98 PHE A C 1
ATOM 765 O O . PHE A 1 98 ? -5.795 0.399 38.327 1.00 82.69 98 PHE A O 1
ATOM 772 N N . PRO A 1 99 ? -4.686 1.170 40.132 1.00 83.06 99 PRO A N 1
ATOM 773 C CA . PRO A 1 99 ? -5.049 0.045 41.001 1.00 83.06 99 PRO A CA 1
ATOM 774 C C . PRO A 1 99 ? -6.560 -0.237 41.075 1.00 83.06 99 PRO A C 1
ATOM 776 O O . PRO A 1 99 ? -6.973 -1.386 41.186 1.00 83.06 99 PRO A O 1
ATOM 779 N N . TRP A 1 100 ? -7.398 0.797 40.941 1.00 82.75 100 TRP A N 1
ATOM 780 C CA . TRP A 1 100 ? -8.865 0.685 40.915 1.00 82.75 100 TRP A CA 1
ATOM 781 C C . TRP A 1 100 ? -9.459 0.522 39.504 1.00 82.75 100 TRP A C 1
ATOM 783 O O . TRP A 1 100 ? -10.680 0.526 39.330 1.00 82.75 100 TRP A O 1
ATOM 793 N N . THR A 1 101 ? -8.627 0.410 38.466 1.00 85.38 101 THR A N 1
ATOM 794 C CA . THR A 1 101 ? -9.112 0.281 37.087 1.00 85.38 101 THR A CA 1
ATOM 795 C C . THR A 1 101 ? -9.644 -1.120 36.840 1.00 85.38 101 THR A C 1
ATOM 797 O O . THR A 1 101 ? -8.933 -2.118 36.908 1.00 85.38 101 THR A O 1
ATOM 800 N N . THR A 1 102 ? -10.919 -1.199 36.481 1.00 90.25 102 THR A N 1
ATOM 801 C CA . THR A 1 102 ? -11.581 -2.473 36.201 1.00 90.25 102 THR A CA 1
ATOM 802 C C . THR A 1 102 ? -11.296 -2.966 34.783 1.00 90.25 102 THR A C 1
ATOM 804 O O . THR A 1 102 ? -11.184 -2.193 33.827 1.00 90.25 102 THR A O 1
ATOM 807 N N . ASN A 1 103 ? -11.340 -4.288 34.591 1.00 89.00 103 ASN A N 1
ATOM 808 C CA . ASN A 1 103 ? -11.288 -4.909 33.262 1.00 89.00 103 ASN A CA 1
ATOM 809 C C . ASN A 1 103 ? -12.358 -4.364 32.297 1.00 89.00 103 ASN A C 1
ATOM 811 O O . ASN A 1 103 ? -12.147 -4.323 31.082 1.00 89.00 103 ASN A O 1
ATOM 815 N N . ARG A 1 104 ? -13.517 -3.931 32.815 1.00 89.88 104 ARG A N 1
ATOM 816 C CA . ARG A 1 104 ? -14.581 -3.316 32.012 1.00 89.88 104 ARG A CA 1
ATOM 817 C C . ARG A 1 104 ? -14.155 -1.950 31.469 1.00 89.88 104 ARG A C 1
ATOM 819 O O . ARG A 1 104 ? -14.385 -1.687 30.289 1.00 89.88 104 ARG A O 1
ATOM 826 N N . GLN A 1 105 ? -13.515 -1.118 32.290 1.00 83.94 105 GLN A N 1
ATOM 827 C CA . GLN A 1 105 ? -12.984 0.185 31.877 1.00 83.94 105 GLN A CA 1
ATOM 828 C C . GLN A 1 105 ? -11.851 0.025 30.858 1.00 83.94 105 GLN A C 1
ATOM 830 O O . GLN A 1 105 ? -11.894 0.667 29.811 1.00 83.94 105 GLN A O 1
ATOM 835 N N . ILE A 1 106 ? -10.928 -0.919 31.077 1.00 86.12 106 ILE A N 1
ATOM 836 C CA . ILE A 1 106 ? -9.863 -1.242 30.109 1.00 86.12 106 ILE A CA 1
ATOM 837 C C . ILE A 1 106 ? -10.473 -1.632 28.755 1.00 86.12 106 ILE A C 1
ATOM 839 O O . ILE A 1 106 ? -10.121 -1.070 27.716 1.00 86.12 106 ILE A O 1
ATOM 843 N N . LYS A 1 107 ? -11.448 -2.553 28.745 1.00 88.50 107 LYS A N 1
ATOM 844 C CA . LYS A 1 107 ? -12.141 -2.974 27.514 1.00 88.50 107 LYS A CA 1
ATOM 845 C C . LYS A 1 107 ? -12.861 -1.813 26.824 1.00 88.50 107 LYS A C 1
ATOM 847 O O . LYS A 1 107 ? -12.852 -1.755 25.594 1.00 88.50 107 LYS A O 1
ATOM 852 N N . ALA A 1 108 ? -13.474 -0.902 27.580 1.00 86.44 108 ALA A N 1
ATOM 853 C CA . ALA A 1 108 ? -14.153 0.268 27.031 1.00 86.44 108 ALA A CA 1
ATOM 854 C C . ALA A 1 108 ? -13.168 1.243 26.365 1.00 86.44 108 ALA A C 1
ATOM 856 O O . ALA A 1 108 ? -13.404 1.649 25.226 1.00 86.44 108 ALA A O 1
ATOM 857 N N . SER A 1 109 ? -12.042 1.550 27.013 1.00 83.12 109 SER A N 1
ATOM 858 C CA . SER A 1 109 ? -10.987 2.405 26.451 1.00 83.12 109 SER A CA 1
ATOM 859 C C . SER A 1 109 ? -10.361 1.780 25.205 1.00 83.12 109 SER A C 1
ATOM 861 O O . SER A 1 109 ? -10.274 2.424 24.159 1.00 83.12 109 SER A O 1
ATOM 863 N N . ILE A 1 110 ? -10.057 0.479 25.244 1.00 86.00 110 ILE A N 1
ATOM 864 C CA . ILE A 1 110 ? -9.588 -0.257 24.064 1.00 86.00 110 ILE A CA 1
ATOM 865 C C . ILE A 1 110 ? -10.626 -0.195 22.937 1.00 86.00 110 ILE A C 1
ATOM 867 O O . ILE A 1 110 ? -10.256 0.001 21.782 1.00 86.00 110 ILE A O 1
ATOM 871 N N . LYS A 1 111 ? -11.926 -0.345 23.230 1.00 87.44 111 LYS A N 1
ATOM 872 C CA . LYS A 1 111 ? -12.988 -0.271 22.212 1.00 87.44 111 LYS A CA 1
ATOM 873 C C . LYS A 1 111 ? -13.029 1.097 21.520 1.00 87.44 111 LYS A C 1
ATOM 875 O O . LYS A 1 111 ? -13.309 1.123 20.324 1.00 87.44 111 LYS A O 1
ATOM 880 N N . LYS A 1 112 ? -12.723 2.189 22.232 1.00 82.81 112 LYS A N 1
ATOM 881 C CA . LYS A 1 112 ? -12.646 3.549 21.669 1.00 82.81 112 LYS A CA 1
ATOM 882 C C . LYS A 1 112 ? -11.424 3.746 20.765 1.00 82.81 112 LYS A C 1
ATOM 884 O O . LYS A 1 112 ? -11.570 4.262 19.667 1.00 82.81 112 LYS A O 1
ATOM 889 N N . ILE A 1 113 ? -10.248 3.278 21.187 1.00 80.62 113 ILE A N 1
ATOM 890 C CA . ILE A 1 113 ? -8.975 3.490 20.467 1.00 80.62 113 ILE A CA 1
ATOM 891 C C . ILE A 1 113 ? -8.840 2.555 19.249 1.00 80.62 113 ILE A C 1
ATOM 893 O O . ILE A 1 113 ? -8.307 2.906 18.194 1.00 80.62 113 ILE A O 1
ATOM 897 N N . ARG A 1 114 ? -9.340 1.324 19.372 1.00 83.75 114 ARG A N 1
ATOM 898 C CA . ARG A 1 114 ? -9.129 0.229 18.415 1.00 83.75 114 ARG A CA 1
ATOM 899 C C . ARG A 1 114 ? -9.531 0.517 16.959 1.00 83.75 114 ARG A C 1
ATOM 901 O O . ARG A 1 114 ? -8.818 0.015 16.092 1.00 83.75 114 ARG A O 1
ATOM 908 N N . PRO A 1 115 ? -10.615 1.245 16.628 1.00 81.69 115 PRO A N 1
ATOM 909 C CA . PRO A 1 115 ? -10.943 1.582 15.240 1.00 81.69 115 PRO A CA 1
ATOM 910 C C . PRO A 1 115 ? -9.843 2.388 14.536 1.00 81.69 115 PRO A C 1
ATOM 912 O O . PRO A 1 115 ? -9.613 2.179 13.346 1.00 81.69 115 PRO A O 1
ATOM 915 N N . ILE A 1 116 ? -9.136 3.242 15.279 1.00 73.06 116 ILE A N 1
ATOM 916 C CA . ILE A 1 116 ? -8.071 4.114 14.770 1.00 73.06 116 ILE A CA 1
ATOM 917 C C . ILE A 1 116 ? -6.820 3.274 14.472 1.00 73.06 116 ILE A C 1
ATOM 919 O O . ILE A 1 116 ? -6.326 3.276 13.346 1.00 73.06 116 ILE A O 1
ATOM 923 N N . ILE A 1 117 ? -6.396 2.439 15.427 1.00 71.88 117 ILE A N 1
ATOM 924 C CA . ILE A 1 117 ? -5.216 1.563 15.281 1.00 71.88 117 ILE A CA 1
ATOM 925 C C . ILE A 1 117 ? -5.456 0.433 14.261 1.00 71.88 117 ILE A C 1
ATOM 927 O O . ILE A 1 117 ? -4.599 0.124 13.434 1.00 71.88 117 ILE A O 1
ATOM 931 N N . ARG A 1 118 ? -6.637 -0.209 14.256 1.00 66.88 118 ARG A N 1
ATOM 932 C CA . ARG A 1 118 ? -6.934 -1.306 13.307 1.00 66.88 118 ARG A CA 1
ATOM 933 C C . ARG A 1 118 ? -6.913 -0.852 11.850 1.00 66.88 118 ARG A C 1
ATOM 935 O O . ARG A 1 118 ? -6.622 -1.672 10.978 1.00 66.88 118 ARG A O 1
ATOM 942 N N . LYS A 1 119 ? -7.235 0.417 11.585 1.00 67.06 119 LYS A N 1
ATOM 943 C CA . LYS A 1 119 ? -7.140 1.003 10.246 1.00 67.06 119 LYS A CA 1
ATOM 944 C C . LYS A 1 119 ? -5.683 0.996 9.763 1.00 67.06 119 LYS A C 1
ATOM 946 O O . LYS A 1 119 ? -5.426 0.503 8.672 1.00 67.06 119 LYS A O 1
ATOM 951 N N . GLN A 1 120 ? -4.730 1.344 10.632 1.00 64.25 120 GLN A N 1
ATOM 952 C CA . GLN A 1 120 ? -3.298 1.348 10.305 1.00 64.25 120 GLN A CA 1
ATOM 953 C C . GLN A 1 120 ? -2.745 -0.023 9.911 1.00 64.25 120 GLN A C 1
ATOM 955 O O . GLN A 1 120 ? -1.998 -0.117 8.947 1.00 64.25 120 GLN A O 1
ATOM 960 N N . HIS A 1 121 ? -3.101 -1.101 10.619 1.00 61.16 121 HIS A N 1
ATOM 961 C CA . HIS A 1 121 ? -2.590 -2.436 10.273 1.00 61.16 121 HIS A CA 1
ATOM 962 C C . HIS A 1 121 ? -3.033 -2.884 8.876 1.00 61.16 121 HIS A C 1
ATOM 964 O O . HIS A 1 121 ? -2.254 -3.494 8.142 1.00 61.16 121 HIS A O 1
ATOM 970 N N . LYS A 1 122 ? -4.279 -2.569 8.498 1.00 64.62 122 LYS A N 1
ATOM 971 C CA . LYS A 1 122 ? -4.781 -2.835 7.146 1.00 64.62 122 LYS A CA 1
ATOM 972 C C . LYS A 1 122 ? -4.084 -1.948 6.120 1.00 64.62 122 LYS A C 1
ATOM 974 O O . LYS A 1 122 ? -3.690 -2.453 5.073 1.00 64.62 122 LYS A O 1
ATOM 979 N N . ASP A 1 123 ? -3.889 -0.674 6.443 1.00 66.69 123 ASP A N 1
ATOM 980 C CA . ASP A 1 123 ? -3.197 0.271 5.571 1.00 66.69 123 ASP A CA 1
ATOM 981 C C . ASP A 1 123 ? -1.735 -0.145 5.352 1.00 66.69 123 ASP A C 1
ATOM 983 O O . ASP A 1 123 ? -1.273 -0.142 4.223 1.00 66.69 123 ASP A O 1
ATOM 987 N N . ALA A 1 124 ? -1.030 -0.638 6.373 1.00 66.62 124 ALA A N 1
ATOM 988 C CA . ALA A 1 124 ? 0.364 -1.070 6.260 1.00 66.62 124 ALA A CA 1
ATOM 989 C C . ALA A 1 124 ? 0.560 -2.283 5.330 1.00 66.62 124 ALA A C 1
ATOM 991 O O . ALA A 1 124 ? 1.529 -2.334 4.570 1.00 66.62 124 ALA A O 1
ATOM 992 N N . LEU A 1 125 ? -0.356 -3.258 5.363 1.00 70.06 125 LEU A N 1
ATOM 993 C CA . LEU A 1 125 ? -0.345 -4.380 4.416 1.00 70.06 125 LEU A CA 1
ATOM 994 C C . LEU A 1 125 ? -0.653 -3.911 2.989 1.00 70.06 125 LEU A C 1
ATOM 996 O O . LEU A 1 125 ? 0.019 -4.317 2.043 1.00 70.06 125 LEU A O 1
ATOM 1000 N N . VAL A 1 126 ? -1.637 -3.019 2.839 1.00 74.75 126 VAL A N 1
ATOM 1001 C CA . VAL A 1 126 ? -1.970 -2.409 1.544 1.00 74.75 126 VAL A CA 1
ATOM 1002 C C . VAL A 1 126 ? -0.787 -1.601 1.004 1.00 74.75 126 VAL A C 1
ATOM 1004 O O . VAL A 1 126 ? -0.479 -1.715 -0.178 1.00 74.75 126 VAL A O 1
ATOM 1007 N N . ASN A 1 127 ? -0.083 -0.863 1.861 1.00 78.38 127 ASN A N 1
ATOM 1008 C CA . ASN A 1 127 ? 1.096 -0.080 1.508 1.00 78.38 127 ASN A CA 1
ATOM 1009 C C . ASN A 1 127 ? 2.212 -0.978 0.982 1.00 78.38 127 ASN A C 1
ATOM 1011 O O . ASN A 1 127 ? 2.729 -0.718 -0.101 1.00 78.38 127 ASN A O 1
ATOM 1015 N N . ARG A 1 128 ? 2.527 -2.075 1.685 1.00 81.88 128 ARG A N 1
ATOM 1016 C CA . ARG A 1 128 ? 3.542 -3.031 1.220 1.00 81.88 128 ARG A CA 1
ATOM 1017 C C . ARG A 1 128 ? 3.176 -3.617 -0.144 1.00 81.88 128 ARG A C 1
ATOM 1019 O O . ARG A 1 128 ? 4.025 -3.668 -1.025 1.00 81.88 128 ARG A O 1
ATOM 1026 N N . HIS A 1 129 ? 1.919 -4.014 -0.351 1.00 86.19 129 HIS A N 1
ATOM 1027 C CA . HIS A 1 129 ? 1.476 -4.511 -1.658 1.00 86.19 129 HIS A CA 1
ATOM 1028 C C . HIS A 1 129 ? 1.596 -3.454 -2.756 1.00 86.19 129 HIS A C 1
ATOM 1030 O O . HIS A 1 129 ? 2.008 -3.783 -3.859 1.00 86.19 129 HIS A O 1
ATOM 1036 N N . VAL A 1 130 ? 1.271 -2.191 -2.475 1.00 86.06 130 VAL A N 1
ATOM 1037 C CA . VAL A 1 130 ? 1.406 -1.112 -3.463 1.00 86.06 130 VAL A CA 1
ATOM 1038 C C . VAL A 1 130 ? 2.869 -0.811 -3.779 1.00 86.06 130 VAL A C 1
ATOM 1040 O O . VAL A 1 130 ? 3.197 -0.597 -4.942 1.00 86.06 130 VAL A O 1
ATOM 1043 N N . GLN A 1 131 ? 3.762 -0.845 -2.789 1.00 87.19 131 GLN A N 1
ATOM 1044 C CA . GLN A 1 131 ? 5.199 -0.698 -3.028 1.00 87.19 131 GLN A CA 1
ATOM 1045 C C . GLN A 1 131 ? 5.740 -1.844 -3.901 1.00 87.19 131 GLN A C 1
ATOM 1047 O O . GLN A 1 131 ? 6.486 -1.584 -4.842 1.00 87.19 131 GLN A O 1
ATOM 1052 N N . LEU A 1 132 ? 5.309 -3.090 -3.649 1.00 89.50 132 LEU A N 1
ATOM 1053 C CA . LEU A 1 132 ? 5.640 -4.242 -4.499 1.00 89.50 132 LEU A CA 1
ATOM 1054 C C . LEU A 1 132 ? 5.105 -4.070 -5.922 1.00 89.50 132 LEU A C 1
ATOM 1056 O O . LEU A 1 132 ? 5.835 -4.304 -6.876 1.00 89.50 132 LEU A O 1
ATOM 1060 N N . VAL A 1 133 ? 3.847 -3.643 -6.069 1.00 90.50 133 VAL A N 1
ATOM 1061 C CA . VAL A 1 133 ? 3.225 -3.387 -7.377 1.00 90.50 133 VAL A CA 1
ATOM 1062 C C . VAL A 1 133 ? 4.039 -2.374 -8.162 1.00 90.50 133 VAL A C 1
ATOM 1064 O O . VAL A 1 133 ? 4.436 -2.679 -9.276 1.00 90.50 133 VAL A O 1
ATOM 1067 N N . ARG A 1 134 ? 4.319 -1.204 -7.578 1.00 88.06 134 ARG A N 1
ATOM 1068 C CA . ARG A 1 134 ? 5.049 -0.134 -8.266 1.00 88.06 134 ARG A CA 1
ATOM 1069 C C . ARG A 1 134 ? 6.431 -0.589 -8.704 1.00 88.06 134 ARG A C 1
ATOM 1071 O O . ARG A 1 134 ? 6.810 -0.343 -9.837 1.00 88.06 134 ARG A O 1
ATOM 1078 N N . TRP A 1 135 ? 7.156 -1.291 -7.835 1.00 89.25 135 TRP A N 1
ATOM 1079 C CA . TRP A 1 135 ? 8.471 -1.817 -8.187 1.00 89.25 135 TRP A CA 1
ATOM 1080 C C . TRP A 1 135 ? 8.396 -2.838 -9.332 1.00 89.25 135 TRP A C 1
ATOM 1082 O O . TRP A 1 135 ? 9.143 -2.725 -10.300 1.00 89.25 135 TRP A O 1
ATOM 1092 N N . LEU A 1 136 ? 7.453 -3.783 -9.274 1.00 90.56 136 LEU A N 1
ATOM 1093 C CA . LEU A 1 136 ? 7.247 -4.772 -10.338 1.00 90.56 136 LEU A CA 1
ATOM 1094 C C . LEU A 1 136 ? 6.758 -4.140 -11.653 1.00 90.56 136 LEU A C 1
ATOM 1096 O O . LEU A 1 136 ? 7.119 -4.624 -12.724 1.00 90.56 136 LEU A O 1
ATOM 1100 N N . GLU A 1 137 ? 5.972 -3.061 -11.594 1.00 88.81 137 GLU A N 1
ATOM 1101 C CA . GLU A 1 137 ? 5.595 -2.269 -12.771 1.00 88.81 137 GLU A CA 1
ATOM 1102 C C . GLU A 1 137 ? 6.813 -1.561 -13.379 1.00 88.81 137 GLU A C 1
ATOM 1104 O O . GLU A 1 137 ? 6.962 -1.592 -14.598 1.00 88.81 137 GLU A O 1
ATOM 1109 N N . THR A 1 138 ? 7.720 -1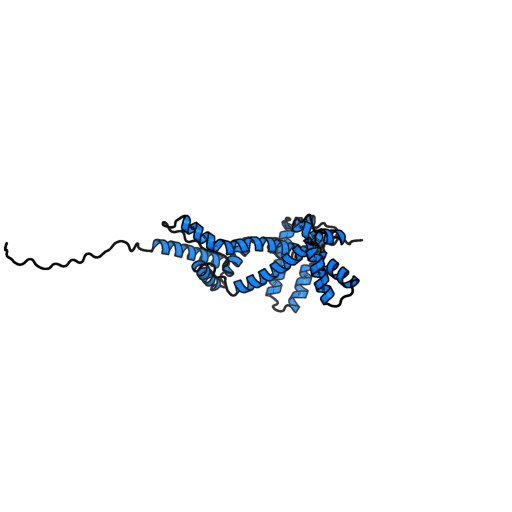.005 -12.563 1.00 85.62 138 THR A N 1
ATOM 1110 C CA . THR A 1 138 ? 8.990 -0.419 -13.038 1.00 85.62 138 THR A CA 1
ATOM 1111 C C . THR A 1 138 ? 9.873 -1.453 -13.736 1.00 85.62 138 THR A C 1
ATOM 1113 O O . THR A 1 138 ? 10.571 -1.123 -14.689 1.00 85.62 138 THR A O 1
ATOM 1116 N N . ILE A 1 139 ? 9.831 -2.710 -13.288 1.00 87.38 139 ILE A N 1
ATOM 1117 C CA . ILE A 1 139 ? 10.532 -3.824 -13.940 1.00 87.38 139 ILE A CA 1
ATOM 1118 C C . ILE A 1 139 ? 9.841 -4.228 -15.258 1.00 87.38 139 ILE A C 1
ATOM 1120 O O . ILE A 1 139 ? 10.484 -4.795 -16.128 1.00 87.38 139 ILE A O 1
ATOM 1124 N N . GLY A 1 140 ? 8.552 -3.921 -15.438 1.00 87.00 140 GLY A N 1
ATOM 1125 C CA . GLY A 1 140 ? 7.802 -4.188 -16.671 1.00 87.00 140 GLY A CA 1
ATOM 1126 C C . GLY A 1 140 ? 6.852 -5.388 -16.607 1.00 87.00 140 GLY A C 1
ATOM 1127 O O . GLY A 1 140 ? 6.364 -5.842 -17.643 1.00 87.00 140 GLY A O 1
ATOM 1128 N N . PHE A 1 141 ? 6.558 -5.921 -15.418 1.00 88.44 141 PHE A N 1
ATOM 1129 C CA . PHE A 1 141 ? 5.572 -6.995 -15.276 1.00 88.44 141 PHE A CA 1
ATOM 1130 C C . PHE A 1 141 ? 4.137 -6.496 -15.495 1.00 88.44 141 PHE A C 1
ATOM 1132 O O . PHE A 1 141 ? 3.758 -5.398 -15.086 1.00 88.44 141 PHE A O 1
ATOM 1139 N N . ASP A 1 142 ? 3.291 -7.329 -16.104 1.00 87.00 142 ASP A N 1
ATOM 1140 C CA . ASP A 1 142 ? 1.897 -6.979 -16.356 1.00 87.00 142 ASP A CA 1
ATOM 1141 C C . ASP A 1 142 ? 1.031 -7.102 -15.089 1.00 87.00 142 ASP A C 1
ATOM 1143 O O . ASP A 1 142 ? 1.185 -7.989 -14.244 1.00 87.00 142 ASP A O 1
ATOM 1147 N N . ARG A 1 143 ? 0.039 -6.212 -14.972 1.00 86.75 143 ARG A N 1
ATOM 1148 C CA . ARG A 1 143 ? -0.864 -6.140 -13.810 1.00 86.75 143 ARG A CA 1
ATOM 1149 C C . ARG A 1 143 ? -1.550 -7.465 -13.446 1.00 86.75 143 ARG A C 1
ATOM 1151 O O . ARG A 1 143 ? -1.715 -7.711 -12.252 1.00 86.75 143 ARG A O 1
ATOM 1158 N N . PRO A 1 144 ? -2.001 -8.314 -14.391 1.00 86.56 144 PRO A N 1
ATOM 1159 C CA . PRO A 1 144 ? -2.499 -9.649 -14.066 1.00 86.56 144 PRO A CA 1
ATOM 1160 C C . PRO A 1 144 ? -1.473 -10.525 -13.336 1.00 86.56 144 PRO A C 1
ATOM 1162 O O . PRO A 1 144 ? -1.824 -11.132 -12.322 1.00 86.56 144 PRO A O 1
ATOM 1165 N N . THR A 1 145 ? -0.223 -10.572 -13.798 1.00 87.94 145 THR A N 1
ATOM 1166 C CA . THR A 1 145 ? 0.834 -11.371 -13.157 1.00 87.94 145 THR A CA 1
ATOM 1167 C C . THR A 1 145 ? 1.173 -10.822 -11.776 1.00 87.94 145 THR A C 1
ATOM 1169 O O . THR A 1 145 ? 1.204 -11.585 -10.809 1.00 87.94 145 THR A O 1
ATOM 1172 N N . ILE A 1 146 ? 1.280 -9.498 -11.640 1.00 89.38 146 ILE A N 1
ATOM 1173 C CA . ILE A 1 146 ? 1.459 -8.834 -10.339 1.00 89.38 146 ILE A CA 1
ATOM 1174 C C . ILE A 1 146 ? 0.290 -9.159 -9.396 1.00 89.38 146 ILE A C 1
ATOM 1176 O O . ILE A 1 146 ? 0.498 -9.504 -8.235 1.00 89.38 146 ILE A O 1
ATOM 1180 N N . ALA A 1 147 ? -0.956 -9.106 -9.878 1.00 87.88 147 ALA A N 1
ATOM 1181 C CA . ALA A 1 147 ? -2.129 -9.422 -9.065 1.00 87.88 147 ALA A CA 1
ATOM 1182 C C . ALA A 1 147 ? -2.138 -10.879 -8.577 1.00 87.88 147 ALA A C 1
ATOM 1184 O O . ALA A 1 147 ? -2.623 -11.162 -7.478 1.00 87.88 147 ALA A O 1
ATOM 1185 N N . ARG A 1 148 ? -1.614 -11.803 -9.386 1.00 90.00 148 ARG A N 1
ATOM 1186 C CA . ARG A 1 148 ? -1.459 -13.208 -9.007 1.00 90.00 148 ARG A CA 1
ATOM 1187 C C . ARG A 1 148 ? -0.388 -13.375 -7.933 1.00 90.00 148 ARG A C 1
ATOM 1189 O O . ARG A 1 148 ? -0.657 -14.054 -6.952 1.00 90.00 148 ARG A O 1
ATOM 1196 N N . ALA A 1 149 ? 0.781 -12.765 -8.113 1.00 88.56 149 ALA A N 1
ATOM 1197 C CA . ALA A 1 149 ? 1.926 -12.953 -7.226 1.00 88.56 149 ALA A CA 1
ATOM 1198 C C . ALA A 1 149 ? 1.799 -12.178 -5.902 1.00 88.56 149 ALA A C 1
ATOM 1200 O O . ALA A 1 149 ? 2.019 -12.740 -4.837 1.00 88.56 149 ALA A O 1
ATOM 1201 N N . VAL A 1 150 ? 1.396 -10.904 -5.948 1.00 87.94 150 VAL A N 1
ATOM 1202 C CA . VAL A 1 150 ? 1.360 -10.013 -4.771 1.00 87.94 150 VAL A CA 1
ATOM 1203 C C . VAL A 1 150 ? 0.059 -10.141 -3.979 1.00 87.94 150 VAL A C 1
ATOM 1205 O O . VAL A 1 150 ? 0.063 -10.055 -2.757 1.00 87.94 150 VAL A O 1
ATOM 1208 N N . PHE A 1 151 ? -1.076 -10.330 -4.659 1.00 84.31 151 PHE A N 1
ATOM 1209 C CA . PHE A 1 151 ? -2.395 -10.417 -4.013 1.00 84.31 151 PHE A CA 1
ATOM 1210 C C . PHE A 1 151 ? -2.953 -11.846 -3.978 1.00 84.31 151 PHE A C 1
ATOM 1212 O O . PHE A 1 151 ? -4.133 -12.022 -3.664 1.00 84.31 151 PHE A O 1
ATOM 1219 N N . GLU A 1 152 ? -2.148 -12.842 -4.365 1.00 86.44 152 GLU A N 1
ATOM 1220 C CA . GLU A 1 152 ? -2.504 -14.270 -4.413 1.00 86.44 152 GLU A CA 1
ATOM 1221 C C . GLU A 1 152 ? -3.801 -14.564 -5.191 1.00 86.44 152 GLU A C 1
ATOM 1223 O O . GLU A 1 152 ? -4.517 -15.548 -4.958 1.00 86.44 152 GLU A O 1
ATOM 1228 N N . ARG A 1 153 ? -4.159 -13.697 -6.147 1.00 84.38 153 ARG A N 1
ATOM 1229 C CA . ARG A 1 153 ? -5.421 -13.836 -6.875 1.00 84.38 153 ARG A CA 1
ATOM 1230 C C . ARG A 1 153 ? -5.327 -14.931 -7.925 1.00 84.38 153 ARG A C 1
ATOM 1232 O O . ARG A 1 153 ? -4.582 -14.834 -8.892 1.00 84.38 153 ARG A O 1
ATOM 1239 N N . ARG A 1 154 ? -6.206 -15.927 -7.802 1.00 85.31 154 ARG A N 1
ATOM 1240 C CA . ARG A 1 154 ? -6.355 -17.014 -8.789 1.00 85.31 154 ARG A CA 1
ATOM 1241 C C . ARG A 1 154 ? -7.445 -16.760 -9.836 1.00 85.31 154 ARG A C 1
ATOM 1243 O O . ARG A 1 154 ? -7.503 -17.446 -10.849 1.00 85.31 154 ARG A O 1
ATOM 1250 N N . LYS A 1 155 ? -8.341 -15.793 -9.600 1.00 82.75 155 LYS A N 1
ATOM 1251 C CA . LYS A 1 155 ? -9.510 -15.503 -10.452 1.00 82.75 155 LYS A CA 1
ATOM 1252 C C . LYS A 1 155 ? -9.514 -14.048 -10.921 1.00 82.75 155 LYS A C 1
ATOM 1254 O O . LYS A 1 155 ? -8.978 -13.166 -10.257 1.00 82.75 155 LYS A O 1
ATOM 1259 N N . GLY A 1 156 ? -10.174 -13.795 -12.055 1.00 77.50 156 GLY A N 1
ATOM 1260 C CA . GLY A 1 156 ? -10.358 -12.440 -12.590 1.00 77.50 156 GLY A CA 1
ATOM 1261 C C . GLY A 1 156 ? -9.096 -11.818 -13.195 1.00 77.50 156 GLY A C 1
ATOM 1262 O O . GLY A 1 156 ? -9.048 -10.601 -13.340 1.00 77.50 156 GLY A O 1
ATOM 1263 N N . LEU A 1 157 ? -8.100 -12.646 -13.534 1.00 83.06 157 LEU A N 1
ATOM 1264 C CA . LEU A 1 157 ? -6.844 -12.247 -14.185 1.00 83.06 157 LEU A CA 1
ATOM 1265 C C . LEU A 1 157 ? -7.055 -11.813 -15.639 1.00 83.06 157 LEU A C 1
ATOM 1267 O O . LEU A 1 157 ? -6.327 -10.978 -16.160 1.00 83.06 157 LEU A O 1
ATOM 1271 N N . ARG A 1 158 ? -8.089 -12.357 -16.288 1.00 82.81 158 ARG A N 1
ATOM 1272 C CA . ARG A 1 158 ? -8.518 -11.959 -17.628 1.00 82.81 158 ARG A CA 1
ATOM 1273 C C . ARG A 1 158 ? -9.832 -11.201 -17.555 1.00 82.81 158 ARG A C 1
ATOM 1275 O O . ARG A 1 158 ? -10.679 -11.463 -16.697 1.00 82.81 158 ARG A O 1
ATOM 1282 N N . ARG A 1 159 ? -10.011 -10.280 -18.498 1.00 83.44 159 ARG A N 1
ATOM 1283 C CA . ARG A 1 159 ? -11.281 -9.585 -18.696 1.00 83.44 159 ARG A CA 1
ATOM 1284 C C . ARG A 1 159 ? -12.370 -10.614 -19.051 1.00 83.44 159 ARG A C 1
ATOM 1286 O O . ARG A 1 159 ? -12.100 -11.474 -19.893 1.00 83.44 159 ARG A O 1
ATOM 1293 N N . PRO A 1 160 ? -13.582 -10.531 -18.468 1.00 82.94 160 PRO A N 1
ATOM 1294 C CA . PRO A 1 160 ? -14.682 -11.435 -18.805 1.00 82.94 160 PRO A CA 1
ATOM 1295 C C . PRO A 1 160 ? -14.936 -11.470 -20.314 1.00 82.94 160 PRO A C 1
ATOM 1297 O O . PRO A 1 160 ? -14.742 -10.463 -20.993 1.00 82.94 160 PRO A O 1
ATOM 1300 N N . THR A 1 161 ? -15.360 -12.605 -20.867 1.00 84.06 161 THR A N 1
ATOM 1301 C CA . THR A 1 161 ? -15.854 -12.651 -22.253 1.00 84.06 161 THR A CA 1
ATOM 1302 C C . THR A 1 161 ? -17.235 -11.997 -22.341 1.00 84.06 161 THR A C 1
ATOM 1304 O O . THR A 1 161 ? -17.895 -11.795 -21.321 1.00 84.06 161 THR A O 1
ATOM 1307 N N . LYS A 1 162 ? -17.690 -11.665 -23.559 1.00 80.19 162 LYS A N 1
ATOM 1308 C CA . LYS A 1 162 ? -19.030 -11.091 -23.786 1.00 80.19 162 LYS A CA 1
ATOM 1309 C C . LYS A 1 162 ? -20.121 -11.980 -23.169 1.00 80.19 162 LYS A C 1
ATOM 1311 O O . LYS A 1 162 ? -20.907 -11.499 -22.364 1.00 80.19 162 LYS A O 1
ATOM 1316 N N . ALA A 1 163 ? -20.089 -13.279 -23.469 1.00 81.56 163 ALA A N 1
ATOM 1317 C CA . ALA A 1 163 ? -21.037 -14.256 -22.936 1.00 81.56 163 ALA A CA 1
ATOM 1318 C C . ALA A 1 163 ? -20.994 -14.344 -21.400 1.00 81.56 163 ALA A C 1
ATOM 1320 O O . ALA A 1 163 ? -22.033 -14.314 -20.750 1.00 81.56 163 ALA A O 1
ATOM 1321 N N . ALA A 1 164 ? -19.797 -14.366 -20.804 1.00 82.25 164 ALA A N 1
ATOM 1322 C CA . ALA A 1 164 ? -19.655 -14.442 -19.351 1.00 82.25 164 ALA A CA 1
ATOM 1323 C C . ALA A 1 164 ? -20.116 -13.166 -18.621 1.00 82.25 164 ALA A C 1
ATOM 1325 O O . ALA A 1 164 ? -20.542 -13.250 -17.473 1.00 82.25 164 ALA A O 1
ATOM 1326 N N . ALA A 1 165 ? -20.008 -11.990 -19.250 1.00 81.38 165 ALA A N 1
ATOM 1327 C CA . ALA A 1 165 ? -20.498 -10.734 -18.679 1.00 81.38 165 ALA A CA 1
ATOM 1328 C C . ALA A 1 165 ? -22.034 -10.668 -18.692 1.00 81.38 165 ALA A C 1
ATOM 1330 O O . ALA A 1 165 ? -22.635 -10.281 -17.693 1.00 81.38 165 ALA A O 1
ATOM 1331 N N . ILE A 1 166 ? -22.654 -11.106 -19.791 1.00 80.88 166 ILE A N 1
ATOM 1332 C CA . ILE A 1 166 ? -24.115 -11.169 -19.939 1.00 80.88 166 ILE A CA 1
ATOM 1333 C C . ILE A 1 166 ? -24.700 -12.177 -18.945 1.00 80.88 166 ILE A C 1
ATOM 1335 O O . ILE A 1 166 ? -25.571 -11.819 -18.166 1.00 80.88 166 ILE A O 1
ATOM 1339 N N . ALA A 1 167 ? -24.143 -13.391 -18.869 1.00 82.12 167 ALA A N 1
ATOM 1340 C CA . ALA A 1 167 ? -24.630 -14.443 -17.970 1.00 82.12 167 ALA A CA 1
ATOM 1341 C C . ALA A 1 167 ? -24.567 -14.085 -16.470 1.00 82.12 167 ALA A C 1
ATOM 1343 O O . ALA A 1 167 ? -25.232 -14.713 -15.655 1.00 82.12 167 ALA A O 1
ATOM 1344 N N . ARG A 1 168 ? -23.743 -13.103 -16.083 1.00 81.44 168 ARG A N 1
ATOM 1345 C CA . ARG A 1 168 ? -23.610 -12.629 -14.692 1.00 81.44 168 ARG A CA 1
ATOM 1346 C C . ARG A 1 168 ? -24.486 -11.424 -14.369 1.00 81.44 168 ARG A C 1
ATOM 1348 O O . ARG A 1 168 ? -24.525 -11.014 -13.211 1.00 81.44 168 ARG A O 1
ATOM 1355 N N . THR A 1 169 ? -25.104 -10.819 -15.376 1.00 83.00 169 THR A N 1
ATOM 1356 C CA . THR A 1 169 ? -25.866 -9.584 -15.216 1.00 83.00 169 THR A CA 1
ATOM 1357 C C . THR A 1 169 ? -27.354 -9.922 -15.248 1.00 83.00 169 THR A C 1
ATOM 1359 O O . THR A 1 169 ? -27.800 -10.452 -16.265 1.00 83.00 169 THR A O 1
ATOM 1362 N N . PRO A 1 170 ? -28.124 -9.606 -14.190 1.00 88.31 170 PRO A N 1
ATOM 1363 C CA . PRO A 1 170 ? -29.576 -9.765 -14.202 1.00 88.31 170 PRO A CA 1
ATOM 1364 C C . PRO A 1 170 ? -30.199 -9.051 -15.404 1.00 88.31 170 PRO A C 1
ATOM 1366 O O . PRO A 1 170 ? -29.747 -7.959 -15.757 1.00 88.31 170 PRO A O 1
ATOM 1369 N N . GLU A 1 171 ? -31.221 -9.650 -16.010 1.00 84.81 171 GLU A N 1
ATOM 1370 C CA . GLU A 1 171 ? -31.907 -9.116 -17.196 1.00 84.81 171 GLU A CA 1
ATOM 1371 C C . GLU A 1 171 ? -32.420 -7.688 -16.955 1.00 84.81 171 GLU A C 1
ATOM 1373 O O . GLU A 1 171 ? -32.054 -6.777 -17.691 1.00 84.81 171 GLU A O 1
ATOM 1378 N N . GLU A 1 172 ? -33.043 -7.448 -15.796 1.00 88.00 172 GLU A N 1
ATOM 1379 C CA . GLU A 1 172 ? -33.491 -6.121 -15.344 1.00 88.00 172 GLU A CA 1
ATOM 1380 C C . GLU A 1 172 ? -32.396 -5.044 -15.415 1.00 88.00 172 GLU A C 1
ATOM 1382 O O . GLU A 1 172 ? -32.646 -3.879 -15.728 1.00 88.00 172 GLU A O 1
ATOM 1387 N N . ARG A 1 173 ? -31.143 -5.411 -15.115 1.00 86.81 173 ARG A N 1
ATOM 1388 C CA . ARG A 1 173 ? -30.023 -4.467 -15.150 1.00 86.81 173 ARG A CA 1
ATOM 1389 C C . ARG A 1 173 ? -29.570 -4.177 -16.581 1.00 86.81 173 ARG A C 1
ATOM 1391 O O . ARG A 1 173 ? -29.046 -3.091 -16.833 1.00 86.81 173 ARG A O 1
ATOM 1398 N N . GLN A 1 174 ? -29.732 -5.130 -17.495 1.00 83.38 174 GLN A N 1
ATOM 1399 C CA . GLN A 1 174 ? -29.464 -4.933 -18.920 1.00 83.38 174 GLN A CA 1
ATOM 1400 C C . GLN A 1 174 ? -30.522 -4.009 -19.530 1.00 83.38 174 GLN A C 1
ATOM 1402 O O . GLN A 1 174 ? -30.146 -3.065 -20.224 1.00 83.38 174 GLN A O 1
ATOM 1407 N N . ASP A 1 175 ? -31.791 -4.198 -19.164 1.00 86.75 175 ASP A N 1
ATOM 1408 C CA . ASP A 1 175 ? -32.917 -3.371 -19.615 1.00 86.75 175 ASP A CA 1
ATOM 1409 C C . ASP A 1 175 ? -32.797 -1.924 -19.128 1.00 86.75 175 ASP A C 1
ATOM 1411 O O . ASP A 1 175 ? -32.931 -0.983 -19.911 1.00 86.75 175 ASP A O 1
ATOM 1415 N N . GLN A 1 176 ? -32.426 -1.721 -17.859 1.00 90.25 176 GLN A N 1
ATOM 1416 C CA . GLN A 1 176 ? -32.144 -0.384 -17.322 1.00 90.25 176 GLN A CA 1
ATOM 1417 C C . GLN A 1 176 ? -31.046 0.344 -18.107 1.00 90.25 176 GLN A C 1
ATOM 1419 O O . GLN A 1 176 ? -31.182 1.524 -18.422 1.00 90.25 176 GLN A O 1
ATOM 1424 N N . LEU A 1 177 ? -29.943 -0.347 -18.419 1.00 88.75 177 LEU A N 1
ATOM 1425 C CA . LEU A 1 177 ? -28.852 0.242 -19.199 1.00 88.75 177 LEU A CA 1
ATOM 1426 C C . LEU A 1 177 ? -29.275 0.503 -20.649 1.00 88.75 177 LEU A C 1
ATOM 1428 O O . LEU A 1 177 ? -28.810 1.467 -21.257 1.00 88.75 177 LEU A O 1
ATOM 1432 N N . TYR A 1 178 ? -30.131 -0.351 -21.206 1.00 90.50 178 TYR A N 1
ATOM 1433 C CA . TYR A 1 178 ? -30.677 -0.177 -22.543 1.00 90.50 178 TYR A CA 1
ATOM 1434 C C . TYR A 1 178 ? -31.528 1.087 -22.635 1.00 90.50 178 TYR A C 1
ATOM 1436 O O . TYR A 1 178 ? -31.262 1.917 -23.503 1.00 90.50 178 TYR A O 1
ATOM 1444 N N . GLU A 1 179 ? -32.459 1.292 -21.705 1.00 91.38 179 GLU A N 1
ATOM 1445 C CA . GLU A 1 179 ? -33.279 2.505 -21.655 1.00 91.38 179 GLU A CA 1
ATOM 1446 C C . GLU A 1 179 ? -32.444 3.766 -21.343 1.00 91.38 179 GLU A C 1
ATOM 1448 O O . GLU A 1 179 ? -32.631 4.794 -21.995 1.00 91.38 179 GLU A O 1
ATOM 1453 N N . GLU A 1 180 ? -31.433 3.683 -20.459 1.00 92.44 180 GLU A N 1
ATOM 1454 C CA . GLU A 1 180 ? -30.467 4.777 -20.209 1.00 92.44 180 GLU A CA 1
ATOM 1455 C C . GLU A 1 180 ? -29.776 5.224 -21.510 1.00 92.44 180 GLU A C 1
ATOM 1457 O O . GLU A 1 180 ? -29.712 6.414 -21.822 1.00 92.44 180 GLU A O 1
ATOM 1462 N N . TYR A 1 181 ? -29.263 4.277 -22.302 1.00 91.12 181 TYR A N 1
ATOM 1463 C CA . TYR A 1 181 ? -28.553 4.589 -23.544 1.00 91.12 181 TYR A CA 1
ATOM 1464 C C . TYR A 1 181 ? -29.480 4.927 -24.715 1.00 91.12 181 TYR A C 1
ATOM 1466 O O . TYR A 1 181 ? -29.080 5.694 -25.596 1.00 91.12 181 TYR A O 1
ATOM 1474 N N . ARG A 1 182 ? -30.709 4.406 -24.719 1.00 90.62 182 ARG A N 1
ATOM 1475 C CA . ARG A 1 182 ? -31.760 4.784 -25.668 1.00 90.62 182 ARG A CA 1
ATOM 1476 C C . ARG A 1 182 ? -32.171 6.242 -25.479 1.00 90.62 182 ARG A C 1
ATOM 1478 O O . ARG A 1 182 ? -32.277 6.962 -26.470 1.00 90.62 182 ARG A O 1
ATOM 1485 N N . GLY A 1 183 ? -32.289 6.700 -24.230 1.00 88.94 183 GLY A N 1
ATOM 1486 C CA . GLY A 1 183 ? -32.541 8.105 -23.889 1.00 88.94 183 GLY A CA 1
ATOM 1487 C C . GLY A 1 183 ? -31.457 9.078 -24.374 1.00 88.94 183 GLY A C 1
ATOM 1488 O O . GLY A 1 183 ? -31.714 10.270 -24.503 1.00 88.94 183 GLY A O 1
ATOM 1489 N N . LEU A 1 184 ? -30.263 8.577 -24.713 1.00 90.56 184 LEU A N 1
ATOM 1490 C CA . LEU A 1 184 ? -29.157 9.357 -25.285 1.00 90.56 184 LEU A CA 1
ATOM 1491 C C . LEU A 1 184 ? -29.162 9.402 -26.827 1.00 90.56 184 LEU A C 1
ATOM 1493 O O . LEU A 1 184 ? -28.190 9.868 -27.420 1.00 90.56 184 LEU A O 1
ATOM 1497 N N . GLY A 1 185 ? -30.214 8.899 -27.487 1.00 91.00 185 GLY A N 1
ATOM 1498 C CA . GLY A 1 185 ? -30.365 8.948 -28.948 1.00 91.00 185 GLY A CA 1
ATOM 1499 C C . GLY A 1 185 ? -29.402 8.036 -29.718 1.00 91.00 185 GLY A C 1
ATOM 1500 O O . GLY A 1 185 ? -29.140 8.255 -30.900 1.00 91.00 185 GLY A O 1
ATOM 1501 N N . LEU A 1 186 ? -28.835 7.026 -29.056 1.00 92.88 186 LEU A N 1
ATOM 1502 C CA . LEU A 1 186 ? -27.894 6.093 -29.671 1.00 92.88 186 LEU A CA 1
ATOM 1503 C C . LEU A 1 186 ? -28.620 5.049 -30.525 1.00 92.88 186 LEU A C 1
ATOM 1505 O O . LEU A 1 186 ? -29.716 4.598 -30.198 1.00 92.88 186 LEU A O 1
ATOM 1509 N N . THR A 1 187 ? -27.975 4.598 -31.601 1.00 93.25 187 THR A N 1
ATOM 1510 C CA . THR A 1 187 ? -28.494 3.473 -32.397 1.00 93.25 187 THR A CA 1
ATOM 1511 C C . THR A 1 187 ? -28.431 2.171 -31.598 1.00 93.25 187 THR A C 1
ATOM 1513 O O . THR A 1 187 ? -27.531 1.984 -30.778 1.00 93.25 187 THR A O 1
ATOM 1516 N N . HIS A 1 188 ? -29.323 1.220 -31.885 1.00 87.94 188 HIS A N 1
ATOM 1517 C CA . HIS A 1 188 ? -29.378 -0.080 -31.202 1.00 87.94 188 HIS A CA 1
ATOM 1518 C C . HIS A 1 188 ? -28.002 -0.772 -31.107 1.00 87.94 188 HIS A C 1
ATOM 1520 O O . HIS A 1 188 ? -27.555 -1.161 -30.030 1.00 87.94 188 HIS A O 1
ATOM 1526 N N . LYS A 1 189 ? -27.249 -0.801 -32.215 1.00 88.81 189 LYS A N 1
ATOM 1527 C CA . LYS A 1 189 ? -25.893 -1.374 -32.273 1.00 88.81 189 LYS A CA 1
ATOM 1528 C C . LYS A 1 189 ? -24.891 -0.644 -31.365 1.00 88.81 189 LYS A C 1
ATOM 1530 O O . LYS A 1 189 ? -23.999 -1.273 -30.795 1.00 88.81 189 LYS A O 1
ATOM 1535 N N . GLN A 1 190 ? -25.007 0.676 -31.223 1.00 89.81 190 GLN A N 1
ATOM 1536 C CA . GLN A 1 190 ? -24.158 1.469 -30.324 1.00 89.81 190 GLN A CA 1
ATOM 1537 C C . GLN A 1 190 ? -24.539 1.268 -28.855 1.00 89.81 190 GLN A C 1
ATOM 1539 O O . GLN A 1 190 ? -23.644 1.195 -28.008 1.00 89.81 190 GLN A O 1
ATOM 1544 N N . ILE A 1 191 ? -25.838 1.152 -28.562 1.00 87.75 191 ILE A N 1
ATOM 1545 C CA . ILE A 1 191 ? -26.360 0.836 -27.229 1.00 87.75 191 ILE A CA 1
ATOM 1546 C C . ILE A 1 191 ? -25.795 -0.507 -26.778 1.00 87.75 191 ILE A C 1
ATOM 1548 O O . ILE A 1 191 ? -25.096 -0.562 -25.767 1.00 87.75 191 ILE A O 1
ATOM 1552 N N . GLU A 1 192 ? -25.983 -1.559 -27.575 1.00 85.44 192 GLU A N 1
ATOM 1553 C CA . GLU A 1 192 ? -25.444 -2.888 -27.291 1.00 85.44 192 GLU A CA 1
ATOM 1554 C C . GLU A 1 192 ? -23.934 -2.846 -27.027 1.00 85.44 192 GLU A C 1
ATOM 1556 O O . GLU A 1 192 ? -23.453 -3.338 -26.006 1.00 85.44 192 GLU A O 1
ATOM 1561 N N . GLN A 1 193 ? -23.159 -2.193 -27.900 1.00 86.25 193 GLN A N 1
ATOM 1562 C CA . GLN A 1 193 ? -21.713 -2.058 -27.713 1.00 86.25 193 GLN A CA 1
ATOM 1563 C C . GLN A 1 193 ? -21.340 -1.333 -26.412 1.00 86.25 193 GLN A C 1
ATOM 1565 O O . GLN A 1 193 ? -20.368 -1.731 -25.758 1.00 86.25 193 GLN A O 1
ATOM 1570 N N . ARG A 1 194 ? -22.077 -0.288 -26.017 1.00 87.06 194 ARG A N 1
ATOM 1571 C CA . ARG A 1 194 ? -21.842 0.434 -24.758 1.00 87.06 194 ARG A CA 1
ATOM 1572 C C . ARG A 1 194 ? -22.224 -0.396 -23.542 1.00 87.06 194 ARG A C 1
ATOM 1574 O O . ARG A 1 194 ? -21.418 -0.463 -22.612 1.00 87.06 194 ARG A O 1
ATOM 1581 N N . ILE A 1 195 ? -23.367 -1.079 -23.574 1.00 85.62 195 ILE A N 1
ATOM 1582 C CA . ILE A 1 195 ? -23.781 -2.025 -22.532 1.00 85.62 195 ILE A CA 1
ATOM 1583 C C . ILE A 1 195 ? -22.694 -3.081 -22.362 1.00 85.62 195 ILE A C 1
ATOM 1585 O O . ILE A 1 195 ? -22.169 -3.249 -21.265 1.00 85.62 195 ILE A O 1
ATOM 1589 N N . TYR A 1 196 ? -22.243 -3.717 -23.444 1.00 82.62 196 TYR A N 1
ATOM 1590 C CA . TYR A 1 196 ? -21.195 -4.733 -23.362 1.00 82.62 196 TYR A CA 1
ATOM 1591 C C . TYR A 1 196 ? -19.876 -4.180 -22.829 1.00 82.62 196 TYR A C 1
ATOM 1593 O O . TYR A 1 196 ? -19.238 -4.828 -22.000 1.00 82.62 196 TYR A O 1
ATOM 1601 N N . ARG A 1 197 ? -19.447 -2.990 -23.265 1.00 83.31 197 ARG A N 1
ATOM 1602 C CA . ARG A 1 197 ? -18.237 -2.354 -22.720 1.00 83.31 197 ARG A CA 1
ATOM 1603 C C . ARG A 1 197 ? -18.370 -2.090 -21.221 1.00 83.31 197 ARG A C 1
ATOM 1605 O O . ARG A 1 197 ? -17.395 -2.313 -20.504 1.00 83.31 197 ARG A O 1
ATOM 1612 N N . ARG A 1 198 ? -19.550 -1.671 -20.758 1.00 83.50 198 ARG A N 1
ATOM 1613 C CA . ARG A 1 198 ? -19.833 -1.370 -19.350 1.00 83.50 198 ARG A CA 1
ATOM 1614 C C . ARG A 1 198 ? -19.917 -2.633 -18.494 1.00 83.50 198 ARG A C 1
ATOM 1616 O O . ARG A 1 198 ? -19.218 -2.712 -17.490 1.00 83.50 198 ARG A O 1
ATOM 1623 N N . LEU A 1 199 ? -20.669 -3.645 -18.927 1.00 81.75 199 LEU A N 1
ATOM 1624 C CA . LEU A 1 199 ? -20.814 -4.928 -18.224 1.00 81.75 199 LEU A CA 1
ATOM 1625 C C . LEU A 1 199 ? -19.501 -5.711 -18.154 1.00 81.75 199 LEU A C 1
ATOM 1627 O O . LEU A 1 199 ? -19.182 -6.334 -17.145 1.00 81.75 199 LEU A O 1
ATOM 1631 N N . ARG A 1 200 ? -18.700 -5.663 -19.221 1.00 81.25 200 ARG A N 1
ATOM 1632 C CA . ARG A 1 200 ? -17.397 -6.334 -19.274 1.00 81.25 200 ARG A CA 1
ATOM 1633 C C . ARG A 1 200 ? -16.327 -5.611 -18.436 1.00 81.25 200 ARG A C 1
ATOM 1635 O O . ARG A 1 200 ? -15.280 -6.202 -18.177 1.00 81.25 200 ARG A O 1
ATOM 1642 N N . GLY A 1 201 ? -16.562 -4.350 -18.056 1.00 79.50 201 GLY A N 1
ATOM 1643 C CA . GLY A 1 201 ? -15.567 -3.454 -17.458 1.00 79.50 201 GLY A CA 1
ATOM 1644 C C . GLY A 1 201 ? -14.470 -3.054 -18.450 1.00 79.50 201 GLY A C 1
ATOM 1645 O O . GLY A 1 201 ? -14.310 -3.689 -19.491 1.00 79.50 201 GLY A O 1
ATOM 1646 N N . SER A 1 202 ? -13.705 -1.999 -18.168 1.00 77.88 202 SER A N 1
ATOM 1647 C CA . SER A 1 202 ? -12.571 -1.574 -19.013 1.00 77.88 202 SER A CA 1
ATOM 1648 C C . SER A 1 202 ? -11.338 -2.474 -18.863 1.00 77.88 202 SER A C 1
ATOM 1650 O O . SER A 1 202 ? -10.550 -2.589 -19.796 1.00 77.88 202 SER A O 1
ATOM 1652 N N . GLU A 1 203 ? -11.204 -3.167 -17.733 1.00 80.25 203 GLU A N 1
ATOM 1653 C CA . GLU A 1 203 ? -10.028 -3.959 -17.358 1.00 80.25 203 GLU A CA 1
ATOM 1654 C C . GLU A 1 203 ? -10.421 -5.263 -16.636 1.00 80.25 203 GLU A C 1
ATOM 1656 O O . GLU A 1 203 ? -11.585 -5.485 -16.293 1.00 80.25 203 GLU A O 1
ATOM 1661 N N . ALA A 1 204 ? -9.456 -6.164 -16.424 1.00 84.69 204 ALA A N 1
ATOM 1662 C CA . ALA A 1 204 ? -9.675 -7.381 -15.646 1.00 84.69 204 ALA A CA 1
ATOM 1663 C C . ALA A 1 204 ? -9.872 -7.050 -14.155 1.00 84.69 204 ALA A C 1
ATOM 1665 O O . ALA A 1 204 ? -9.231 -6.150 -13.620 1.00 84.69 204 ALA A O 1
ATOM 1666 N N . ALA A 1 205 ? -10.727 -7.799 -13.453 1.00 83.06 205 ALA A N 1
ATOM 1667 C CA . ALA A 1 205 ? -11.061 -7.509 -12.054 1.00 83.06 205 ALA A CA 1
ATOM 1668 C C . ALA A 1 205 ? -9.847 -7.578 -11.104 1.00 83.06 205 ALA A C 1
ATOM 1670 O O . ALA A 1 205 ? -9.816 -6.894 -10.080 1.00 83.06 205 ALA A O 1
ATOM 1671 N N . ALA A 1 206 ? -8.853 -8.412 -11.419 1.00 83.62 206 ALA A N 1
ATOM 1672 C CA . ALA A 1 206 ? -7.596 -8.472 -10.682 1.00 83.62 206 ALA A CA 1
ATOM 1673 C C . ALA A 1 206 ? -6.742 -7.215 -10.919 1.00 83.62 206 ALA A C 1
ATOM 1675 O O . ALA A 1 206 ? -6.306 -6.600 -9.951 1.00 83.62 206 ALA A O 1
ATOM 1676 N N . SER A 1 207 ? -6.605 -6.770 -12.171 1.00 83.62 207 SER A N 1
ATOM 1677 C CA . SER A 1 207 ? -5.910 -5.524 -12.528 1.00 83.62 207 SER A CA 1
ATOM 1678 C C . SER A 1 207 ? -6.586 -4.289 -11.922 1.00 83.62 207 SER A C 1
ATOM 1680 O O . SER A 1 207 ? -5.910 -3.436 -11.353 1.00 83.62 207 SER A O 1
ATOM 1682 N N . ALA A 1 208 ? -7.923 -4.240 -11.932 1.00 83.06 208 ALA A N 1
ATOM 1683 C CA . ALA A 1 208 ? -8.682 -3.191 -11.254 1.00 83.06 208 ALA A CA 1
ATOM 1684 C C . ALA A 1 208 ? -8.383 -3.152 -9.753 1.00 83.06 208 ALA A C 1
ATOM 1686 O O . ALA A 1 208 ? -8.259 -2.080 -9.173 1.00 83.06 208 ALA A O 1
ATOM 1687 N N . ALA A 1 209 ? -8.256 -4.312 -9.104 1.00 81.81 209 ALA A N 1
ATOM 1688 C CA . ALA A 1 209 ? -7.952 -4.365 -7.679 1.00 81.81 209 ALA A CA 1
ATOM 1689 C C . ALA A 1 209 ? -6.554 -3.826 -7.353 1.00 81.81 209 ALA A C 1
ATOM 1691 O O . ALA A 1 209 ? -6.419 -3.137 -6.341 1.00 81.81 209 ALA A O 1
ATOM 1692 N N . VAL A 1 210 ? -5.566 -4.092 -8.217 1.00 84.56 210 VAL A N 1
ATOM 1693 C CA . VAL A 1 210 ? -4.222 -3.501 -8.135 1.00 84.56 210 VAL A CA 1
ATOM 1694 C C . VAL A 1 210 ? -4.328 -1.979 -8.230 1.00 84.56 210 VAL A C 1
ATOM 1696 O O . VAL A 1 210 ? -4.014 -1.294 -7.260 1.00 84.56 210 VAL A O 1
ATOM 1699 N N . ARG A 1 211 ? -4.919 -1.449 -9.309 1.00 86.62 211 ARG A N 1
ATOM 1700 C CA . ARG A 1 211 ? -5.112 0.001 -9.502 1.00 86.62 211 ARG A CA 1
ATOM 1701 C C . ARG A 1 211 ? -5.847 0.662 -8.333 1.00 86.62 211 ARG A C 1
ATOM 1703 O O . ARG A 1 211 ? -5.474 1.731 -7.861 1.00 86.62 211 ARG A O 1
ATOM 1710 N N . MET A 1 212 ? -6.911 0.031 -7.839 1.00 82.88 212 MET A N 1
ATOM 1711 C CA . MET A 1 212 ? -7.678 0.541 -6.701 1.00 82.88 212 MET A CA 1
ATOM 1712 C C . MET A 1 212 ? -6.894 0.464 -5.384 1.00 82.88 212 MET A C 1
ATOM 1714 O O . MET A 1 212 ? -7.197 1.218 -4.461 1.00 82.88 212 MET A O 1
ATOM 1718 N N . ALA A 1 213 ? -5.938 -0.456 -5.235 1.00 82.00 213 ALA A N 1
ATOM 1719 C CA . ALA A 1 213 ? -5.020 -0.464 -4.097 1.00 82.00 213 ALA A CA 1
ATOM 1720 C C . ALA A 1 213 ? -4.046 0.718 -4.185 1.00 82.00 213 ALA A C 1
ATOM 1722 O O . ALA A 1 213 ? -3.911 1.443 -3.204 1.00 82.00 213 ALA A O 1
ATOM 1723 N N . GLU A 1 214 ? -3.477 0.984 -5.363 1.00 82.69 214 GLU A N 1
ATOM 1724 C CA . GLU A 1 214 ? -2.600 2.140 -5.595 1.00 82.69 214 GLU A CA 1
ATOM 1725 C C . GLU A 1 214 ? -3.313 3.464 -5.304 1.00 82.69 214 GLU A C 1
ATOM 1727 O O . GLU A 1 214 ? -2.810 4.290 -4.548 1.00 82.69 214 GLU A O 1
ATOM 1732 N N . GLN A 1 215 ? -4.531 3.642 -5.828 1.00 83.69 215 GLN A N 1
ATOM 1733 C CA . GLN A 1 215 ? -5.340 4.837 -5.566 1.00 83.69 215 GLN A CA 1
ATOM 1734 C C . GLN A 1 215 ? -5.669 5.000 -4.078 1.00 83.69 215 GLN A C 1
ATOM 1736 O O . GLN A 1 215 ? -5.672 6.115 -3.559 1.00 83.69 215 GLN A O 1
ATOM 1741 N N . ARG A 1 216 ? -5.952 3.897 -3.373 1.00 79.81 216 ARG A N 1
ATOM 1742 C CA . ARG A 1 216 ? -6.176 3.930 -1.921 1.00 79.81 216 ARG A CA 1
ATOM 1743 C C . ARG A 1 216 ? -4.915 4.322 -1.165 1.00 79.81 216 ARG A C 1
ATOM 1745 O O . ARG A 1 216 ? -5.033 5.059 -0.196 1.00 79.81 216 ARG A O 1
ATOM 1752 N N . HIS A 1 217 ? -3.750 3.862 -1.609 1.00 81.88 217 HIS A N 1
ATOM 1753 C CA . HIS A 1 217 ? -2.472 4.224 -1.012 1.00 81.88 217 HIS A CA 1
ATOM 1754 C C . HIS A 1 217 ? -2.136 5.704 -1.221 1.00 81.88 217 HIS A C 1
ATOM 1756 O O . HIS A 1 217 ? -1.758 6.361 -0.261 1.00 81.88 217 HIS A O 1
ATOM 1762 N N . VAL A 1 218 ? -2.361 6.259 -2.418 1.00 81.69 218 VAL A N 1
ATOM 1763 C CA . VAL A 1 218 ? -2.187 7.705 -2.666 1.00 81.69 218 VAL A CA 1
ATOM 1764 C C . 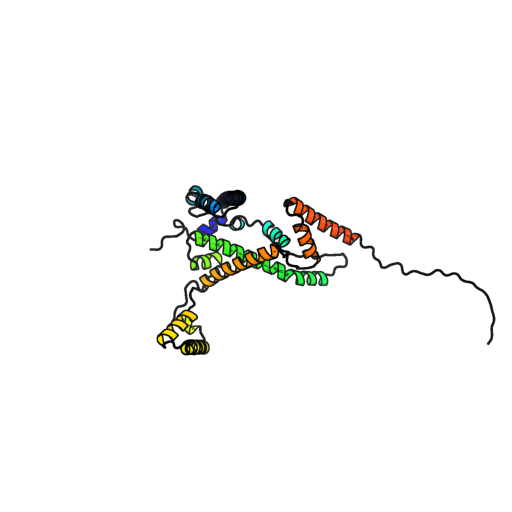VAL A 1 218 ? -3.090 8.522 -1.742 1.00 81.69 218 VAL A C 1
ATOM 1766 O O . VAL A 1 218 ? -2.598 9.349 -0.984 1.00 81.69 218 VAL A O 1
ATOM 1769 N N . LYS A 1 219 ? -4.388 8.198 -1.691 1.00 80.88 219 LYS A N 1
ATOM 1770 C CA . LYS A 1 219 ? -5.326 8.849 -0.759 1.00 80.88 219 LYS A CA 1
ATOM 1771 C C . LYS A 1 219 ? -4.944 8.665 0.708 1.00 80.88 219 LYS A C 1
ATOM 1773 O O . LYS A 1 219 ? -5.288 9.485 1.553 1.00 80.88 219 LYS A O 1
ATOM 1778 N N . TRP A 1 220 ? -4.315 7.542 1.047 1.00 80.69 220 TRP A N 1
ATOM 1779 C CA . TRP A 1 220 ? -3.821 7.299 2.395 1.00 80.69 220 TRP A CA 1
ATOM 1780 C C . TRP A 1 220 ? -2.606 8.170 2.714 1.00 80.69 220 TRP A C 1
ATOM 1782 O O . TRP A 1 220 ? -2.567 8.709 3.814 1.00 80.69 220 TRP A O 1
ATOM 1792 N N . LEU A 1 221 ? -1.667 8.338 1.776 1.00 77.50 221 LEU A N 1
ATOM 1793 C CA . LEU A 1 221 ? -0.521 9.239 1.920 1.00 77.50 221 LEU A CA 1
ATOM 1794 C C . LEU A 1 221 ? -0.968 10.695 2.056 1.00 77.50 221 LEU A C 1
ATOM 1796 O O . LEU A 1 221 ? -0.478 11.377 2.944 1.00 77.50 221 LEU A O 1
ATOM 1800 N N . GLU A 1 222 ? -1.930 11.142 1.245 1.00 80.88 222 GLU A N 1
ATOM 1801 C CA . GLU A 1 222 ? -2.528 12.483 1.352 1.00 80.88 222 GLU A CA 1
ATOM 1802 C C . GLU A 1 222 ? -3.103 12.710 2.755 1.00 80.88 222 GLU A C 1
ATOM 1804 O O . GLU A 1 222 ? -2.703 13.637 3.451 1.00 80.88 222 GLU A O 1
ATOM 1809 N N . ARG A 1 223 ? -3.947 11.784 3.230 1.00 80.56 223 ARG A N 1
ATOM 1810 C CA . ARG A 1 223 ? -4.509 11.835 4.590 1.00 80.56 223 ARG A CA 1
ATOM 1811 C C . ARG A 1 223 ? -3.458 11.719 5.683 1.00 80.56 223 ARG A C 1
ATOM 1813 O O . ARG A 1 223 ? -3.643 12.253 6.764 1.00 80.56 223 ARG A O 1
ATOM 1820 N N . LEU A 1 224 ? -2.405 10.931 5.471 1.00 76.31 224 LEU A N 1
ATOM 1821 C CA . LEU A 1 224 ? -1.309 10.852 6.428 1.00 76.31 224 LEU A CA 1
ATOM 1822 C C . LEU A 1 224 ? -0.581 12.193 6.482 1.00 76.31 224 LEU A C 1
ATOM 1824 O O . LEU A 1 224 ? -0.289 12.637 7.576 1.00 76.31 224 LEU A O 1
ATOM 1828 N N . GLY A 1 225 ? -0.338 12.844 5.345 1.00 74.62 225 GLY A N 1
ATOM 1829 C CA . GLY A 1 225 ? 0.217 14.194 5.289 1.00 74.62 225 GLY A CA 1
ATOM 1830 C C . GLY A 1 225 ? -0.657 15.203 6.033 1.00 74.62 225 GLY A C 1
ATOM 1831 O O . GLY A 1 225 ? -0.146 15.939 6.869 1.00 74.62 225 GLY A O 1
ATOM 1832 N N . GLU A 1 226 ? -1.972 15.175 5.807 1.00 79.44 226 GLU A N 1
ATOM 1833 C CA . GLU A 1 226 ? -2.944 15.990 6.551 1.00 79.44 226 GLU A CA 1
ATOM 1834 C C . GLU A 1 226 ? -2.869 15.722 8.060 1.00 79.44 226 GLU A C 1
ATOM 1836 O O . GLU A 1 226 ? -2.698 16.659 8.833 1.00 79.44 226 GLU A O 1
ATOM 1841 N N . ASP A 1 227 ? -2.900 14.456 8.485 1.00 78.25 227 ASP A N 1
ATOM 1842 C CA . ASP A 1 227 ? -2.808 14.079 9.901 1.00 78.25 227 ASP A CA 1
ATOM 1843 C C . ASP A 1 227 ? -1.426 14.417 10.503 1.00 78.25 227 ASP A C 1
ATOM 1845 O O . ASP A 1 227 ? -1.289 14.724 11.687 1.00 78.25 227 ASP A O 1
ATOM 1849 N N . LEU A 1 228 ? -0.368 14.378 9.694 1.00 71.06 228 LEU A N 1
ATOM 1850 C CA . LEU A 1 228 ? 0.968 14.824 10.073 1.00 71.06 228 LEU A CA 1
ATOM 1851 C C . LEU A 1 228 ? 1.065 16.346 10.133 1.00 71.06 228 LEU A C 1
ATOM 1853 O O . LEU A 1 228 ? 2.003 16.828 10.749 1.00 71.06 228 LEU A O 1
ATOM 1857 N N . VAL A 1 229 ? 0.124 17.118 9.600 1.00 75.38 229 VAL A N 1
ATOM 1858 C CA . VAL A 1 229 ? 0.021 18.570 9.831 1.00 75.38 229 VAL A CA 1
ATOM 1859 C C . VAL A 1 229 ? -0.912 18.854 11.010 1.00 75.38 229 VAL A C 1
ATOM 1861 O O . VAL A 1 229 ? -0.590 19.666 11.874 1.00 75.38 229 VAL A O 1
ATOM 1864 N N . THR A 1 230 ? -2.039 18.151 11.087 1.00 79.69 230 THR A N 1
ATOM 1865 C CA . THR A 1 230 ? -3.069 18.292 12.120 1.00 79.69 230 THR A CA 1
ATOM 1866 C C . THR A 1 230 ? -3.407 16.915 12.700 1.00 79.69 230 THR A C 1
ATOM 1868 O O . THR A 1 230 ? -4.196 16.181 12.108 1.00 79.69 230 THR A O 1
ATOM 1871 N N . PRO A 1 231 ? -2.820 16.532 13.850 1.00 78.12 231 PRO A N 1
ATOM 1872 C CA . PRO A 1 231 ? -2.941 15.176 14.370 1.00 78.12 231 PRO A CA 1
ATOM 1873 C C . PRO A 1 231 ? -4.378 14.816 14.728 1.00 78.12 231 PRO A C 1
ATOM 1875 O O . PRO A 1 231 ? -5.150 15.636 15.229 1.00 78.12 231 PRO A O 1
ATOM 1878 N N . VAL A 1 232 ? -4.724 13.547 14.517 1.00 75.06 232 VAL A N 1
ATOM 1879 C CA . VAL A 1 232 ? -6.052 13.037 14.854 1.00 75.06 232 VAL A CA 1
ATOM 1880 C C . VAL A 1 232 ? -6.246 13.082 16.365 1.00 75.06 232 VAL A C 1
ATOM 1882 O O . VAL A 1 232 ? -5.459 12.523 17.130 1.00 75.06 232 VAL A O 1
ATOM 1885 N N . GLN A 1 233 ? -7.347 13.683 16.803 1.00 77.00 233 GLN A N 1
ATOM 1886 C CA . GLN A 1 233 ? -7.750 13.652 18.201 1.00 77.00 233 GLN A CA 1
ATOM 1887 C C . GLN A 1 233 ? -8.426 12.309 18.522 1.00 77.00 233 GLN A C 1
ATOM 1889 O O . GLN A 1 233 ? -9.648 12.178 18.482 1.00 77.00 233 GLN A O 1
ATOM 1894 N N . SER A 1 234 ? -7.620 11.277 18.790 1.00 66.25 234 SER A N 1
ATOM 1895 C CA . SER A 1 234 ? -8.107 9.932 19.122 1.00 66.25 234 SER A CA 1
ATOM 1896 C C . SER A 1 234 ? -8.753 9.871 20.512 1.00 66.25 234 SER A C 1
ATOM 1898 O O . SER A 1 234 ? -9.861 9.360 20.680 1.00 66.25 234 SER A O 1
ATOM 1900 N N . GLU A 1 235 ? -8.050 10.402 21.508 1.00 73.81 235 GLU A N 1
ATOM 1901 C CA . GLU A 1 235 ? -8.420 10.492 22.918 1.00 73.81 235 GLU A CA 1
ATOM 1902 C C . GLU A 1 235 ? -7.617 11.661 23.539 1.00 73.81 235 GLU A C 1
ATOM 1904 O O . GLU A 1 235 ? -6.499 11.914 23.081 1.00 73.81 235 GLU A O 1
ATOM 1909 N N . PRO A 1 236 ? -8.163 12.426 24.509 1.00 73.88 236 PRO A N 1
ATOM 1910 C CA . PRO A 1 236 ? -7.545 13.673 24.973 1.00 73.88 236 PRO A CA 1
ATOM 1911 C C . PRO A 1 236 ? -6.095 13.538 25.448 1.00 73.88 236 PRO A C 1
ATOM 1913 O O . PRO A 1 236 ? -5.266 14.371 25.083 1.00 73.88 236 PRO A O 1
ATOM 1916 N N . LEU A 1 237 ? -5.770 12.487 26.208 1.00 72.44 237 LEU A N 1
ATOM 1917 C CA . LEU A 1 237 ? -4.409 12.248 26.686 1.00 72.44 237 LEU A CA 1
ATOM 1918 C C . LEU A 1 237 ? -3.465 11.905 25.526 1.00 72.44 237 LEU A C 1
ATOM 1920 O O . LEU A 1 237 ? -2.399 12.496 25.385 1.00 72.44 237 LEU A O 1
ATOM 1924 N N . SER A 1 238 ? -3.879 10.997 24.651 1.00 74.06 238 SER A N 1
ATOM 1925 C CA . SER A 1 238 ? -3.111 10.581 23.471 1.00 74.06 238 SER A CA 1
ATOM 1926 C C . SER A 1 238 ? -2.841 11.757 22.519 1.00 74.06 238 SER A C 1
ATOM 1928 O O . SER A 1 238 ? -1.746 11.892 21.967 1.00 74.06 238 SER A O 1
ATOM 1930 N N . TYR A 1 239 ? -3.816 12.656 22.374 1.00 76.38 239 TYR A N 1
ATOM 1931 C CA . TYR A 1 239 ? -3.680 13.892 21.610 1.00 76.38 239 TYR A CA 1
ATOM 1932 C C . TYR A 1 239 ? -2.704 14.872 22.271 1.00 76.38 239 TYR A C 1
ATOM 1934 O O . TYR A 1 239 ? -1.790 15.350 21.605 1.00 76.38 239 TYR A O 1
ATOM 1942 N N . ALA A 1 240 ? -2.826 15.117 23.579 1.00 72.62 240 ALA A N 1
ATOM 1943 C CA . ALA A 1 240 ? -1.905 15.988 24.313 1.00 72.62 240 ALA A CA 1
ATOM 1944 C C . ALA A 1 240 ? -0.446 15.509 24.203 1.00 72.62 240 ALA A C 1
ATOM 1946 O O . ALA A 1 240 ? 0.451 16.304 23.928 1.00 72.62 240 ALA A O 1
ATOM 1947 N N . LEU A 1 241 ? -0.219 14.197 24.324 1.00 73.75 241 LEU A N 1
ATOM 1948 C CA . LEU A 1 241 ? 1.097 13.586 24.128 1.00 73.75 241 LEU A CA 1
ATOM 1949 C C . LEU A 1 241 ? 1.608 13.744 22.697 1.00 73.75 241 LEU A C 1
ATOM 1951 O O . LEU A 1 241 ? 2.784 14.022 22.487 1.00 73.75 241 LEU A O 1
ATOM 1955 N N . THR A 1 242 ? 0.723 13.608 21.711 1.00 77.00 242 THR A N 1
ATOM 1956 C CA . THR A 1 242 ? 1.070 13.827 20.303 1.00 77.00 242 THR A CA 1
ATOM 1957 C C . THR A 1 242 ? 1.543 15.260 20.064 1.00 77.00 242 THR A C 1
ATOM 1959 O O . THR A 1 242 ? 2.573 15.461 19.427 1.00 77.00 242 THR A O 1
ATOM 1962 N N . ILE A 1 243 ? 0.833 16.257 20.599 1.00 78.69 243 ILE A N 1
ATOM 1963 C CA . ILE A 1 243 ? 1.233 17.667 20.494 1.00 78.69 243 ILE A CA 1
ATOM 1964 C C . ILE A 1 243 ? 2.582 17.905 21.184 1.00 78.69 243 ILE A C 1
ATOM 1966 O O . ILE A 1 243 ? 3.449 18.557 20.606 1.00 78.69 243 ILE A O 1
ATOM 1970 N N . LEU A 1 244 ? 2.792 17.324 22.369 1.00 73.00 244 LEU A N 1
ATOM 1971 C CA . LEU A 1 244 ? 4.051 17.439 23.106 1.00 73.00 244 LEU A CA 1
ATOM 1972 C C . LEU A 1 244 ? 5.237 16.847 22.333 1.00 73.00 244 LEU A C 1
ATOM 1974 O O . LEU A 1 244 ? 6.271 17.498 22.221 1.00 73.00 244 LEU A O 1
ATOM 1978 N N . PHE A 1 245 ? 5.093 15.654 21.749 1.00 70.81 245 PHE A N 1
ATOM 1979 C CA . PHE A 1 245 ? 6.164 15.055 20.943 1.00 70.81 245 PHE A CA 1
ATOM 1980 C C . PHE A 1 245 ? 6.464 15.855 19.674 1.00 70.81 245 PHE A C 1
ATOM 1982 O O . PHE A 1 245 ? 7.613 15.919 19.249 1.00 70.81 245 PHE A O 1
ATOM 1989 N N . ARG A 1 246 ? 5.456 16.501 19.081 1.00 68.75 246 ARG A N 1
ATOM 1990 C CA . ARG A 1 246 ? 5.628 17.341 17.886 1.00 68.75 246 ARG A CA 1
ATOM 1991 C C . ARG A 1 246 ? 6.286 18.687 18.169 1.00 68.75 246 ARG A C 1
ATOM 1993 O O . ARG A 1 246 ? 6.911 19.241 17.274 1.00 68.75 246 ARG A O 1
ATOM 2000 N N . ALA A 1 247 ? 6.164 19.205 19.389 1.00 70.38 247 ALA A N 1
ATOM 2001 C CA . ALA A 1 247 ? 6.842 20.428 19.818 1.00 70.38 247 ALA A CA 1
ATOM 2002 C C . ALA A 1 247 ? 8.367 20.251 19.988 1.00 70.38 247 ALA A C 1
ATOM 2004 O O . ALA A 1 247 ? 9.063 21.217 20.289 1.00 70.38 247 ALA A O 1
ATOM 2005 N N . LEU A 1 248 ? 8.890 19.037 19.770 1.00 66.50 248 LEU A N 1
ATOM 2006 C CA . LEU A 1 248 ? 10.308 18.683 19.857 1.00 66.50 248 LEU A CA 1
ATOM 2007 C C . LEU A 1 248 ? 10.848 18.200 18.490 1.00 66.50 248 LEU A C 1
ATOM 2009 O O . LEU A 1 248 ? 11.264 17.048 18.375 1.00 66.50 248 LEU A O 1
ATOM 2013 N N . PRO A 1 249 ? 10.826 19.037 17.435 1.00 53.44 249 PRO A N 1
ATOM 2014 C CA . PRO A 1 249 ? 11.113 18.603 16.064 1.00 53.44 249 PRO A CA 1
ATOM 2015 C C . PRO A 1 249 ? 12.567 18.153 15.830 1.00 53.44 249 PRO A C 1
ATOM 2017 O O . PRO A 1 249 ? 12.791 17.284 14.994 1.00 53.44 249 PRO A O 1
ATOM 2020 N N . ASP A 1 250 ? 13.532 18.671 16.599 1.00 56.97 250 ASP A N 1
ATOM 2021 C CA . ASP A 1 250 ? 14.968 18.345 16.473 1.00 56.97 250 ASP A CA 1
ATOM 2022 C C . ASP A 1 250 ? 15.441 17.272 17.471 1.00 56.97 250 ASP A C 1
ATOM 2024 O O . ASP A 1 250 ? 16.634 16.979 17.606 1.00 56.97 250 ASP A O 1
ATOM 2028 N N . ALA A 1 251 ? 14.511 16.680 18.221 1.00 57.50 251 ALA A N 1
ATOM 2029 C CA . ALA A 1 251 ? 14.829 15.610 19.146 1.00 57.50 251 ALA A CA 1
ATOM 2030 C C . ALA A 1 251 ? 15.181 14.346 18.353 1.00 57.50 251 ALA A C 1
ATOM 2032 O O . ALA A 1 251 ? 14.344 13.785 17.650 1.00 57.50 251 ALA A O 1
ATOM 2033 N N . ASN A 1 252 ? 16.418 13.862 18.495 1.00 55.03 252 ASN A N 1
ATOM 2034 C CA . ASN A 1 252 ? 16.786 12.571 17.924 1.00 55.03 252 ASN A CA 1
ATOM 2035 C C . ASN A 1 252 ? 15.856 11.455 18.458 1.00 55.03 252 ASN A C 1
ATOM 2037 O O . ASN A 1 252 ? 15.226 11.574 19.513 1.00 55.03 252 ASN A O 1
ATOM 2041 N N . ASP A 1 253 ? 15.817 10.329 17.751 1.00 51.62 253 ASP A N 1
ATOM 2042 C CA . ASP A 1 253 ? 15.006 9.153 18.091 1.00 51.62 253 ASP A CA 1
ATOM 2043 C C . ASP A 1 253 ? 15.164 8.678 19.554 1.00 51.62 253 ASP A C 1
ATOM 2045 O O . ASP A 1 253 ? 14.234 8.128 20.150 1.00 51.62 253 ASP A O 1
ATOM 2049 N N . ALA A 1 254 ? 16.346 8.862 20.149 1.00 53.09 254 ALA A N 1
ATOM 2050 C CA . ALA A 1 254 ? 16.620 8.540 21.547 1.00 53.09 254 ALA A CA 1
ATOM 2051 C C . ALA A 1 254 ? 16.030 9.583 22.512 1.00 53.09 254 ALA A C 1
ATOM 2053 O O . ALA A 1 254 ? 15.516 9.202 23.562 1.00 53.09 254 ALA A O 1
ATOM 2054 N N . THR A 1 255 ? 16.020 10.862 22.147 1.00 56.56 255 THR A N 1
ATOM 2055 C CA . THR A 1 255 ? 15.407 11.958 22.906 1.00 56.56 255 THR A CA 1
ATOM 2056 C C . THR A 1 255 ? 13.887 11.827 22.929 1.00 56.56 255 THR A C 1
ATOM 2058 O O . THR A 1 255 ? 13.295 11.913 24.005 1.00 56.56 255 THR A O 1
ATOM 2061 N N . ILE A 1 256 ? 13.258 11.518 21.789 1.00 55.47 256 ILE A N 1
ATOM 2062 C CA . ILE A 1 256 ? 11.812 11.241 21.716 1.00 55.47 256 ILE A CA 1
ATOM 2063 C C . ILE A 1 256 ? 11.459 10.031 22.592 1.00 55.47 256 ILE A C 1
ATOM 2065 O O . ILE A 1 256 ? 10.504 10.084 23.367 1.00 55.47 256 ILE A O 1
ATOM 2069 N N . LYS A 1 257 ? 12.259 8.955 22.547 1.00 54.38 257 LYS A N 1
ATOM 2070 C CA . LYS A 1 257 ? 12.084 7.787 23.433 1.00 54.38 257 LYS A CA 1
ATOM 2071 C C . LYS A 1 257 ? 12.251 8.143 24.902 1.00 54.38 257 LYS A C 1
ATOM 2073 O O . LYS A 1 257 ? 11.447 7.707 25.720 1.00 54.38 257 LYS A O 1
ATOM 2078 N N . HIS A 1 258 ? 13.270 8.926 25.239 1.00 58.69 258 HIS A N 1
ATOM 2079 C CA . HIS A 1 258 ? 13.505 9.369 26.605 1.00 58.69 258 HIS A CA 1
ATOM 2080 C C . HIS A 1 258 ? 12.339 10.219 27.114 1.00 58.69 258 HIS A C 1
ATOM 2082 O O . HIS A 1 258 ? 11.891 10.016 28.233 1.00 58.69 258 HIS A O 1
ATOM 2088 N N . HIS A 1 259 ? 11.772 11.087 26.275 1.00 57.12 259 HIS A N 1
ATOM 2089 C CA . HIS A 1 259 ? 10.596 11.882 26.624 1.00 57.12 259 HIS A CA 1
ATOM 2090 C C . HIS A 1 259 ? 9.341 11.018 26.741 1.00 57.12 259 HIS A C 1
ATOM 2092 O O . HIS A 1 259 ? 8.57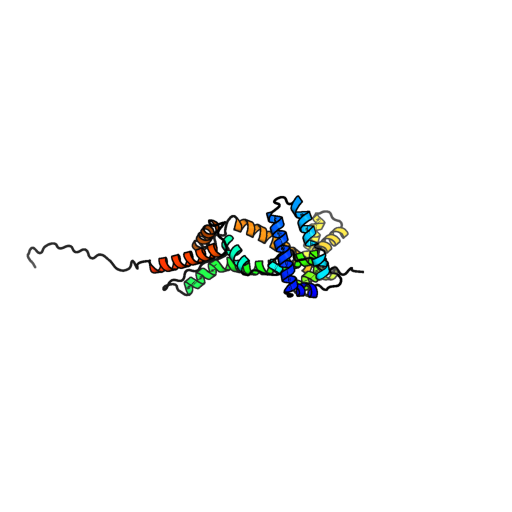3 11.190 27.678 1.00 57.12 259 HIS A O 1
ATOM 2098 N N . ALA A 1 260 ? 9.144 10.033 25.866 1.00 55.59 260 ALA A N 1
ATOM 2099 C CA . ALA A 1 260 ? 8.043 9.082 26.003 1.00 55.59 260 ALA A CA 1
ATOM 2100 C C . ALA A 1 260 ? 8.136 8.270 27.309 1.00 55.59 260 ALA A C 1
ATOM 2102 O O . ALA A 1 260 ? 7.119 8.030 27.961 1.00 55.59 260 ALA A O 1
ATOM 2103 N N . ILE A 1 261 ? 9.352 7.891 27.715 1.00 56.31 261 ILE A N 1
ATOM 2104 C CA . ILE A 1 261 ? 9.638 7.233 28.998 1.00 56.31 261 ILE A CA 1
ATOM 2105 C C . ILE A 1 261 ? 9.399 8.195 30.168 1.00 56.31 261 ILE A C 1
ATOM 2107 O O . ILE A 1 261 ? 8.678 7.842 31.092 1.00 56.31 261 ILE A O 1
ATOM 2111 N N . ALA A 1 262 ? 9.923 9.418 30.108 1.00 57.09 262 ALA A N 1
ATOM 2112 C CA . ALA A 1 262 ? 9.757 10.423 31.153 1.00 57.09 262 ALA A CA 1
ATOM 2113 C C . ALA A 1 262 ? 8.285 10.800 31.351 1.00 57.09 262 ALA A C 1
ATOM 2115 O O . ALA A 1 262 ? 7.831 10.955 32.479 1.00 57.09 262 ALA A O 1
ATOM 2116 N N . VAL A 1 263 ? 7.510 10.885 30.270 1.00 56.12 263 VAL A N 1
ATOM 2117 C CA . VAL A 1 263 ? 6.074 11.142 30.355 1.00 56.12 263 VAL A CA 1
ATOM 2118 C C . VAL A 1 263 ? 5.336 9.936 30.935 1.00 56.12 263 VAL A C 1
ATOM 2120 O O . VAL A 1 263 ? 4.512 10.118 31.829 1.00 56.12 263 VAL A O 1
ATOM 2123 N N . ARG A 1 264 ? 5.657 8.704 30.513 1.00 57.16 264 ARG A N 1
ATOM 2124 C CA . ARG A 1 264 ? 5.151 7.486 31.173 1.00 57.16 264 ARG A CA 1
ATOM 2125 C C . ARG A 1 264 ? 5.420 7.539 32.681 1.00 57.16 264 ARG A C 1
ATOM 2127 O O . ARG A 1 264 ? 4.503 7.296 33.458 1.00 57.16 264 ARG A O 1
ATOM 2134 N N . ASP A 1 265 ? 6.639 7.882 33.080 1.00 52.31 265 ASP A N 1
ATOM 2135 C CA . ASP A 1 265 ? 7.061 7.906 34.481 1.00 52.31 265 ASP A CA 1
ATOM 2136 C C . ASP A 1 265 ? 6.394 9.049 35.260 1.00 52.31 265 ASP A C 1
ATOM 2138 O O . ASP A 1 265 ? 5.952 8.842 36.385 1.00 52.31 265 ASP A O 1
ATOM 2142 N N . ALA A 1 266 ? 6.199 10.218 34.645 1.00 55.59 266 ALA A N 1
ATOM 2143 C CA . ALA A 1 266 ? 5.435 11.322 35.225 1.00 55.59 266 ALA A CA 1
ATOM 2144 C C . ALA A 1 266 ? 3.963 10.947 35.456 1.00 55.59 266 ALA A C 1
ATOM 2146 O O . ALA A 1 266 ? 3.406 11.278 36.501 1.00 55.59 266 ALA A O 1
ATOM 2147 N N . PHE A 1 267 ? 3.340 10.205 34.532 1.00 53.84 267 PHE A N 1
ATOM 2148 C CA . PHE A 1 267 ? 1.993 9.663 34.735 1.00 53.84 267 PHE A CA 1
ATOM 2149 C C . PHE A 1 267 ? 1.947 8.629 35.863 1.00 53.84 267 PHE A C 1
ATOM 2151 O O . PHE A 1 267 ? 0.991 8.624 36.636 1.00 53.84 267 PHE A O 1
ATOM 2158 N N . VAL A 1 268 ? 2.972 7.783 35.988 1.00 53.12 268 VAL A N 1
ATOM 2159 C CA . VAL A 1 268 ? 3.090 6.813 37.087 1.00 53.12 268 VAL A CA 1
ATOM 2160 C C . VAL A 1 268 ? 3.263 7.530 38.430 1.00 53.12 268 VAL A C 1
ATOM 2162 O O . VAL A 1 268 ? 2.561 7.200 39.380 1.00 53.12 268 VAL A O 1
ATOM 2165 N N . CYS A 1 269 ? 4.116 8.552 38.511 1.00 50.19 269 CYS A N 1
ATOM 2166 C CA . CYS A 1 269 ? 4.307 9.342 39.728 1.00 50.19 269 CYS A CA 1
ATOM 2167 C C . CYS A 1 269 ? 3.051 10.143 40.099 1.00 50.19 269 CYS A C 1
ATOM 2169 O O . CYS A 1 269 ? 2.621 10.104 41.246 1.00 50.19 269 CYS A O 1
ATOM 2171 N N . ALA A 1 270 ? 2.400 10.801 39.136 1.00 53.03 270 ALA A N 1
ATOM 2172 C CA . ALA A 1 270 ? 1.164 11.547 39.378 1.00 53.03 270 ALA A CA 1
ATOM 2173 C C . ALA A 1 270 ? -0.002 10.643 39.820 1.00 53.03 270 ALA A C 1
ATOM 2175 O O . ALA A 1 270 ? -0.833 11.064 40.621 1.00 53.03 270 ALA A O 1
ATOM 2176 N N . ALA A 1 271 ? -0.049 9.393 39.346 1.00 50.81 271 ALA A N 1
ATOM 2177 C CA . ALA 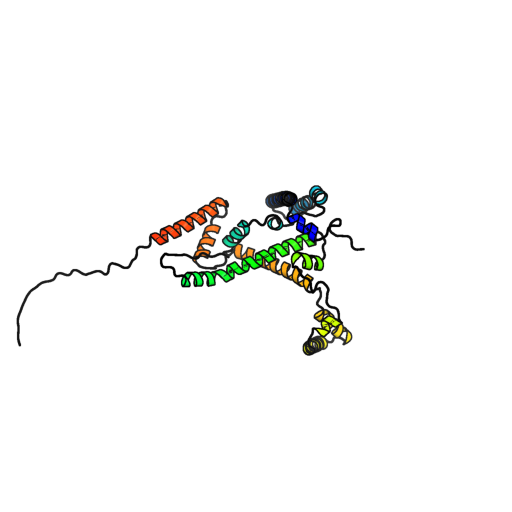A 1 271 ? -1.010 8.387 39.798 1.00 50.81 271 ALA A CA 1
ATOM 2178 C C . ALA A 1 271 ? -0.778 7.936 41.251 1.00 50.81 271 ALA A C 1
ATOM 2180 O O . ALA A 1 271 ? -1.725 7.538 41.924 1.00 50.81 271 ALA A O 1
ATOM 2181 N N . VAL A 1 272 ? 0.469 7.996 41.727 1.00 51.66 272 VAL A N 1
ATOM 2182 C CA . VAL A 1 272 ? 0.859 7.680 43.111 1.00 51.66 272 VAL A CA 1
ATOM 2183 C C . VAL A 1 272 ? 0.657 8.886 44.038 1.00 51.66 272 VAL A C 1
ATOM 2185 O O . VAL A 1 272 ? 0.402 8.711 45.225 1.00 51.66 272 VAL A O 1
ATOM 2188 N N . SER A 1 273 ? 0.730 10.108 43.507 1.00 45.38 273 SER A N 1
ATOM 2189 C CA . SER A 1 273 ? 0.623 11.353 44.275 1.00 45.38 273 SER A CA 1
ATOM 2190 C C . SER A 1 273 ? -0.791 11.926 44.403 1.00 45.38 273 SER A C 1
ATOM 2192 O O . SER A 1 273 ? -0.914 13.021 44.941 1.00 45.38 273 SER A O 1
ATOM 2194 N N . GLN A 1 274 ? -1.853 11.253 43.942 1.00 39.12 274 GLN A N 1
ATOM 2195 C CA . GLN A 1 274 ? -3.213 11.673 44.303 1.00 39.12 274 GLN A CA 1
ATOM 2196 C C . GLN A 1 274 ? -3.496 11.259 45.755 1.00 39.12 274 GLN A C 1
ATOM 2198 O O . GLN A 1 274 ? -3.620 10.059 46.014 1.00 39.12 274 GLN A O 1
ATOM 2203 N N . PRO A 1 275 ? -3.601 12.203 46.713 1.00 42.25 275 PRO A N 1
ATOM 2204 C CA . PRO A 1 275 ? -4.072 11.861 48.037 1.00 42.25 275 PRO A CA 1
ATOM 2205 C C . PRO A 1 275 ? -5.543 11.469 47.915 1.00 42.25 275 PRO A C 1
ATOM 2207 O O . PRO A 1 275 ? -6.343 12.147 47.271 1.00 42.25 275 PRO A O 1
ATOM 2210 N N . THR A 1 276 ? -5.889 10.343 48.524 1.00 44.81 276 THR A N 1
ATOM 2211 C CA . THR A 1 276 ? -7.262 9.955 48.822 1.00 44.81 276 THR A CA 1
ATOM 2212 C C . THR A 1 276 ? -7.930 11.067 49.632 1.00 44.81 276 THR A C 1
ATOM 2214 O O . THR A 1 276 ? -7.860 11.072 50.858 1.00 44.81 276 THR A O 1
ATOM 2217 N N . GLU A 1 277 ? -8.596 12.014 48.969 1.00 42.78 277 GLU A N 1
ATOM 2218 C CA . GLU A 1 277 ? -9.597 12.883 49.595 1.00 42.78 277 GLU A CA 1
ATOM 2219 C C . GLU A 1 277 ? -10.840 12.043 49.916 1.00 42.78 277 GLU A C 1
ATOM 2221 O O . GLU A 1 277 ? -11.876 12.106 49.259 1.00 42.78 277 GLU A O 1
ATOM 2226 N N . ALA A 1 278 ? -10.701 11.176 50.910 1.00 45.84 278 ALA A N 1
ATOM 2227 C CA . ALA A 1 278 ? -11.795 10.420 51.493 1.00 45.84 278 ALA A CA 1
ATOM 2228 C C . ALA A 1 278 ? -11.499 10.100 52.960 1.00 45.84 278 ALA A C 1
ATOM 2230 O O . ALA A 1 278 ? -11.679 8.967 53.369 1.00 45.84 278 ALA A O 1
ATOM 2231 N N . GLU A 1 279 ? -11.032 11.076 53.745 1.00 45.62 279 GLU A N 1
ATOM 2232 C CA . GLU A 1 279 ? -11.107 11.035 55.213 1.00 45.62 279 GLU A CA 1
ATOM 2233 C C . GLU A 1 279 ? -10.663 12.379 55.804 1.00 45.62 279 GLU A C 1
ATOM 2235 O O . GLU A 1 279 ? -9.491 12.586 56.082 1.00 45.62 279 GLU A O 1
ATOM 2240 N N . HIS A 1 280 ? -11.603 13.315 55.951 1.00 38.19 280 HIS A N 1
ATOM 2241 C CA . HIS A 1 280 ? -11.697 14.262 57.075 1.00 38.19 280 HIS A CA 1
ATOM 2242 C C . HIS A 1 280 ? -13.003 15.052 56.906 1.00 38.19 280 HIS A C 1
ATOM 2244 O O . HIS A 1 280 ? -13.042 16.182 56.422 1.00 38.19 280 HIS A O 1
ATOM 2250 N N . ARG A 1 281 ? -14.122 14.414 57.277 1.00 38.12 281 ARG A N 1
ATOM 2251 C CA . ARG A 1 281 ? -15.314 15.168 57.680 1.00 38.12 281 ARG A CA 1
ATOM 2252 C C . ARG A 1 281 ? -14.952 15.871 58.981 1.00 38.12 281 ARG A C 1
ATOM 2254 O O . ARG A 1 281 ? -14.608 15.203 59.949 1.00 38.12 281 ARG A O 1
ATOM 2261 N N . GLY A 1 282 ? -15.009 17.197 58.968 1.00 35.16 282 GLY A N 1
ATOM 2262 C CA . GLY A 1 282 ? -14.839 18.013 60.157 1.00 35.16 282 GLY A CA 1
ATOM 2263 C C . GLY A 1 282 ? -15.865 17.658 61.229 1.00 35.16 282 GLY A C 1
ATOM 2264 O O . GLY A 1 282 ? -17.070 17.665 60.976 1.00 35.16 282 GLY A O 1
ATOM 2265 N N . GLU A 1 283 ? -15.370 17.382 62.428 1.00 35.03 283 GLU A N 1
ATOM 2266 C CA . GLU A 1 283 ? -16.110 17.594 63.665 1.00 35.03 283 GLU A CA 1
ATOM 2267 C C . GLU A 1 283 ? -15.932 19.065 64.071 1.00 35.03 283 GLU A C 1
ATOM 2269 O O . GLU A 1 283 ? -14.795 19.522 64.217 1.00 35.03 283 GLU A O 1
ATOM 2274 N N . PRO A 1 284 ? -17.011 19.845 64.246 1.00 41.84 284 PRO A N 1
ATOM 2275 C CA . PRO A 1 284 ? -16.914 21.138 64.894 1.00 41.84 284 PRO A CA 1
ATOM 2276 C C . PRO A 1 284 ? -16.988 20.948 66.412 1.00 41.84 284 PRO A C 1
ATOM 2278 O O . PRO A 1 284 ? -18.052 20.704 66.982 1.00 41.84 284 PRO A O 1
ATOM 2281 N N . THR A 1 285 ? -15.849 21.106 67.081 1.00 35.53 285 THR A N 1
ATOM 2282 C CA . THR A 1 285 ? -15.780 21.292 68.531 1.00 35.53 285 THR A CA 1
ATOM 2283 C C . THR A 1 285 ? -16.317 22.683 68.872 1.00 35.53 285 THR A C 1
ATOM 2285 O O . THR A 1 285 ? -15.598 23.673 68.769 1.00 35.53 285 THR A O 1
ATOM 2288 N N . HIS A 1 286 ? -17.580 22.775 69.290 1.00 34.31 286 HIS A N 1
ATOM 2289 C CA . HIS A 1 286 ? -18.096 23.939 70.012 1.00 34.31 286 HIS A CA 1
ATOM 2290 C C . HIS A 1 286 ? -18.446 23.529 71.444 1.00 34.31 286 HIS A C 1
ATOM 2292 O O . HIS A 1 286 ? -19.463 22.892 71.705 1.00 34.31 286 HIS A O 1
ATOM 2298 N N . GLN A 1 287 ? -17.579 23.920 72.378 1.00 30.73 287 GLN A N 1
ATOM 2299 C CA . GLN A 1 287 ? -17.937 24.121 73.777 1.00 30.73 287 GLN A CA 1
ATOM 2300 C C . GLN A 1 287 ? -18.872 25.333 73.870 1.00 30.73 287 GLN A C 1
ATOM 2302 O O . GLN A 1 287 ? -18.465 26.428 73.493 1.00 30.73 287 GLN A O 1
ATOM 2307 N N . MET A 1 288 ? -20.075 25.159 74.421 1.00 29.09 288 MET A N 1
ATOM 2308 C CA . MET A 1 288 ? -20.764 26.191 75.204 1.00 29.09 288 MET A CA 1
ATOM 2309 C C . MET A 1 288 ? -21.666 25.536 76.262 1.00 29.09 288 MET A C 1
ATOM 2311 O O . MET A 1 288 ? -22.633 24.856 75.944 1.00 29.09 288 MET A O 1
ATOM 2315 N N . SER A 1 289 ? -21.270 25.773 77.514 1.00 28.88 289 SER A N 1
ATOM 2316 C CA . SER A 1 289 ? -22.080 26.073 78.701 1.00 28.88 289 SER A CA 1
ATOM 2317 C C . SER A 1 289 ? -23.236 25.152 79.119 1.00 28.88 289 SER A C 1
ATOM 2319 O O . SER A 1 289 ? -24.333 25.178 78.572 1.00 28.88 289 SER A O 1
ATOM 2321 N N . LEU A 1 290 ? -22.996 24.459 80.236 1.00 28.83 290 LEU A N 1
ATOM 2322 C CA . LEU A 1 290 ? -23.993 24.138 81.258 1.00 28.83 290 LEU A CA 1
ATOM 2323 C C . LEU A 1 290 ? -24.435 25.433 81.954 1.00 28.83 290 LEU A C 1
ATOM 2325 O O . LEU A 1 290 ? -23.590 26.091 82.550 1.00 28.83 290 LEU A O 1
ATOM 2329 N N . GLU A 1 291 ? -25.732 25.744 81.941 1.00 27.95 291 GLU A N 1
ATOM 2330 C CA . GLU A 1 291 ? -26.424 26.389 83.066 1.00 27.95 291 GLU A CA 1
ATOM 2331 C C . GLU A 1 291 ? -27.954 26.297 82.914 1.00 27.95 291 GLU A C 1
ATOM 2333 O O . GLU A 1 291 ? -28.501 26.693 81.891 1.00 27.95 291 GLU A O 1
ATOM 2338 N N . ALA A 1 292 ? -28.591 25.815 83.993 1.00 29.22 292 ALA A N 1
ATOM 2339 C CA . ALA A 1 292 ? -29.934 26.150 84.490 1.00 29.22 292 ALA A CA 1
ATOM 2340 C C . ALA A 1 292 ? -31.188 25.769 83.654 1.00 29.22 292 ALA A C 1
ATOM 2342 O O . ALA A 1 292 ? -31.240 25.991 82.458 1.00 29.22 292 ALA A O 1
ATOM 2343 N N . VAL A 1 293 ? -32.335 25.310 84.181 1.00 27.30 293 VAL A N 1
ATOM 2344 C CA . VAL A 1 293 ? -32.848 24.814 85.481 1.00 27.30 293 VAL A CA 1
ATOM 2345 C C . VAL A 1 293 ? -34.381 24.669 85.271 1.00 27.30 293 VAL A C 1
ATOM 2347 O O . VAL A 1 293 ? -34.955 25.502 84.578 1.00 27.30 293 VAL A O 1
ATOM 2350 N N . VAL A 1 294 ? -35.023 23.673 85.916 1.00 26.73 294 VAL A N 1
ATOM 2351 C CA . VAL A 1 294 ? -36.478 23.583 86.280 1.00 26.73 294 VAL A CA 1
ATOM 2352 C C . VAL A 1 294 ? -37.475 23.312 85.129 1.00 26.73 294 VAL A C 1
ATOM 2354 O O . VAL A 1 294 ? -37.596 24.099 84.205 1.00 26.73 294 VAL A O 1
ATOM 2357 N N . SER A 1 295 ? -38.135 22.144 85.045 1.00 24.55 295 SER A N 1
ATOM 2358 C CA . SER A 1 295 ? -39.168 21.495 85.904 1.00 24.55 295 SER A CA 1
ATOM 2359 C C . SER A 1 295 ? -40.610 21.748 85.437 1.00 24.55 295 SER A C 1
ATOM 2361 O O . SER A 1 295 ? -40.913 22.819 84.925 1.00 24.55 295 SER A O 1
ATOM 2363 N N . ALA A 1 296 ? -41.470 20.768 85.771 1.00 25.89 296 ALA A N 1
ATOM 2364 C CA . ALA A 1 296 ? -42.933 20.659 85.614 1.00 25.89 296 ALA A CA 1
ATOM 2365 C C . ALA A 1 296 ? -43.389 20.152 84.227 1.00 25.89 296 ALA A C 1
ATOM 2367 O O . ALA A 1 296 ? -43.047 20.752 83.218 1.00 25.89 296 ALA A O 1
ATOM 2368 N N . GLN A 1 297 ? -44.147 19.060 84.079 1.00 31.52 297 GLN A N 1
ATOM 2369 C CA . GLN A 1 297 ? -44.966 18.238 84.986 1.00 31.52 297 GLN A CA 1
ATOM 2370 C C . GLN A 1 297 ? -45.056 16.811 84.429 1.00 31.52 297 GLN A C 1
ATOM 2372 O O . GLN A 1 297 ? -44.994 16.673 83.187 1.00 31.52 297 GLN A O 1
#

Sequence (297 aa):
MTETPAGGRSVEEVLDLLKDPEFRADTKRIIAEIVAITEQAPNPQDRQPRVEQLGQAFAFLERWGVPPPTSGELVDPDPRRRFVDAIASGRWGVVPIFPWTTNRQIKASIKKIRPIIRKQHKDALVNRHVQLVRWLETIGFDRPTIARAVFERRKGLRRPTKAAAIARTPEERQDQLYEEYRGLGLTHKQIEQRIYRRLRGSEAAASAAVRMAEQRHVKWLERLGEDLVTPVQSEPLSYALTILFRALPDANDATIKHHAIAVRDAFVCAAVSQPTEAEHRGEPTHQMSLEAVVSAQ

Foldseek 3Di:
DDDPLQQPDALVVVLCCLVPVVLLVVLVVLVVVLVVLCVVDVDPVSSVVVNVCSQPVVVSCVVRSAGRQPDNCLNPVPVCVLVVLCLLLLLADDDDDAPPDDPVSSVVRCVLSVVSNVVSVVLVLLLNLLSSVVRVVRSPDDQLSSLCPSVVDPPQSFQDDLVRLVVPDPPVRLVVQLVVVVVVVDDPVVSSVVSSCVSSDVTGPSSVVSVVSNVVNVVVVVVSVVSSVPHDCSDPVSVVSSVVLVVCVPQPPVRSVVVVVVVVVVSVVVSVPDPPPPDDDDDDDDDDDDDDDDDDD